Protein AF-0000000069056023 (afdb_homodimer)

Solvent-accessible surface area (backbone atoms only — not comparable to full-atom values): 19856 Å² total; per-residue (Å²): 113,64,71,47,65,57,79,81,57,58,48,86,85,31,47,44,41,18,38,26,43,29,60,85,42,56,34,34,38,39,10,9,28,41,93,83,23,7,28,39,38,34,29,29,29,58,32,71,64,29,69,68,38,50,70,31,86,88,45,62,49,62,31,29,72,46,61,81,44,74,26,38,22,35,20,38,38,56,33,82,84,46,64,36,38,36,35,25,7,62,64,16,37,36,38,33,28,32,73,44,86,65,61,62,69,74,58,58,54,90,78,67,72,89,57,66,43,75,46,39,70,41,77,70,45,77,45,75,49,90,79,49,39,30,41,22,54,23,54,47,55,57,28,63,47,75,48,90,79,48,49,64,62,21,46,37,35,36,35,27,17,82,82,30,43,43,37,35,37,35,41,68,53,71,82,52,76,75,64,79,76,81,64,85,67,79,80,124,95,62,71,47,65,57,80,81,56,58,47,87,86,30,46,44,42,17,40,27,43,28,60,85,44,56,34,34,38,40,10,10,30,40,94,83,24,6,27,37,37,35,30,30,31,57,34,72,69,29,69,68,39,51,70,30,86,87,44,62,52,61,32,29,73,47,62,82,43,74,27,40,20,34,19,37,37,55,32,81,86,48,62,35,39,36,35,24,8,61,63,18,38,36,38,32,29,32,73,45,86,65,60,61,72,73,60,59,54,90,77,67,72,92,58,66,44,78,48,40,69,40,77,72,44,76,43,76,51,89,78,49,38,30,42,22,54,22,54,46,53,57,30,64,50,74,50,92,78,50,51,62,62,21,46,36,35,35,34,28,17,85,82,32,42,45,36,35,38,39,42,72,52,70,81,50,77,75,63,80,76,81,63,85,68,78,80,123

Structure (mmCIF, N/CA/C/O backbone):
data_AF-0000000069056023-model_v1
#
loop_
_entity.id
_entity.type
_entity.pdbx_description
1 polymer 'CAF1B/HIR1 beta-propeller domain-containing protein'
#
loop_
_atom_site.group_PDB
_atom_site.id
_atom_site.type_symbol
_atom_site.label_atom_id
_atom_site.label_alt_id
_atom_site.label_comp_id
_atom_site.label_asym_id
_atom_site.label_entity_id
_atom_site.label_seq_id
_atom_site.pdbx_PDB_ins_code
_atom_site.Cartn_x
_atom_site.Cartn_y
_atom_site.Cartn_z
_atom_site.occupancy
_atom_site.B_iso_or_equiv
_atom_site.auth_seq_id
_atom_site.auth_comp_id
_atom_site.auth_asym_id
_atom_site.auth_atom_id
_atom_site.pdbx_PDB_model_num
ATOM 1 N N . MET A 1 1 ? 1.039 -19.438 13.477 1 47.59 1 MET A N 1
ATOM 2 C CA . MET A 1 1 ? 0.897 -18.578 12.305 1 47.59 1 MET A CA 1
ATOM 3 C C . MET A 1 1 ? 1.254 -19.328 11.031 1 47.59 1 MET A C 1
ATOM 5 O O . MET A 1 1 ? 2.305 -19.969 10.953 1 47.59 1 MET A O 1
ATOM 9 N N . ILE A 1 2 ? 0.207 -19.797 10.312 1 53.03 2 ILE A N 1
ATOM 10 C CA . ILE A 1 2 ? 0.506 -20.5 9.078 1 53.03 2 ILE A CA 1
ATOM 11 C C . ILE A 1 2 ? 1.107 -19.547 8.055 1 53.03 2 ILE A C 1
ATOM 13 O O . ILE A 1 2 ? 0.553 -18.469 7.801 1 53.03 2 ILE A O 1
ATOM 17 N N . ILE A 1 3 ? 2.381 -19.75 7.707 1 63.69 3 ILE A N 1
ATOM 18 C CA . ILE A 1 3 ? 3.133 -18.984 6.719 1 63.69 3 ILE A CA 1
ATOM 19 C C . ILE A 1 3 ? 3.26 -19.797 5.43 1 63.69 3 ILE A C 1
ATOM 21 O O . ILE A 1 3 ? 3.639 -20.969 5.457 1 63.69 3 ILE A O 1
ATOM 25 N N . LEU A 1 4 ? 2.51 -19.438 4.461 1 74.69 4 LEU A N 1
ATOM 26 C CA . LEU A 1 4 ? 2.688 -20 3.127 1 74.69 4 LEU A CA 1
ATOM 27 C C . LEU A 1 4 ? 3.568 -19.094 2.271 1 74.69 4 LEU A C 1
ATOM 29 O O . LEU A 1 4 ? 3.447 -17.859 2.33 1 74.69 4 LEU A O 1
ATOM 33 N N . LYS A 1 5 ? 4.512 -19.797 1.563 1 79.56 5 LYS A N 1
ATOM 34 C CA . LYS A 1 5 ? 5.398 -19.078 0.65 1 79.56 5 LYS A CA 1
ATOM 35 C C . LYS A 1 5 ? 5.277 -19.625 -0.771 1 79.56 5 LYS A C 1
ATOM 37 O O . LYS A 1 5 ? 6.004 -20.547 -1.15 1 79.56 5 LYS A O 1
ATOM 42 N N . PRO A 1 6 ? 4.383 -19.078 -1.488 1 84.75 6 PRO A N 1
ATOM 43 C CA . PRO A 1 6 ? 4.258 -19.547 -2.867 1 84.75 6 PRO A CA 1
ATOM 44 C C . PRO A 1 6 ? 5.477 -19.203 -3.721 1 84.75 6 PRO A C 1
ATOM 46 O O . PRO A 1 6 ? 5.684 -18.047 -4.07 1 84.75 6 PRO A O 1
ATOM 49 N N . SER A 1 7 ? 6.23 -20.141 -4.137 1 84.81 7 SER A N 1
ATOM 50 C CA . SER A 1 7 ? 7.492 -19.938 -4.848 1 84.81 7 SER A CA 1
ATOM 51 C C . SER A 1 7 ? 7.25 -19.469 -6.277 1 84.81 7 SER A C 1
ATOM 53 O O . SER A 1 7 ? 8.156 -18.922 -6.922 1 84.81 7 SER A O 1
ATOM 55 N N . TRP A 1 8 ? 6.055 -19.656 -6.719 1 88.31 8 TRP A N 1
ATOM 56 C CA . TRP A 1 8 ? 5.777 -19.344 -8.117 1 88.31 8 TRP A CA 1
ATOM 57 C C . TRP A 1 8 ? 5.453 -17.859 -8.281 1 88.31 8 TRP A C 1
ATOM 59 O O . TRP A 1 8 ? 5.387 -17.344 -9.398 1 88.31 8 TRP A O 1
ATOM 69 N N . ILE A 1 9 ? 5.184 -17.188 -7.223 1 91.94 9 ILE A N 1
ATOM 70 C CA . ILE A 1 9 ? 5.09 -15.727 -7.305 1 91.94 9 ILE A CA 1
ATOM 71 C C . ILE A 1 9 ? 6.488 -15.125 -7.352 1 91.94 9 ILE A C 1
ATOM 73 O O . ILE A 1 9 ? 7.203 -15.109 -6.344 1 91.94 9 ILE A O 1
ATOM 77 N N . SER A 1 10 ? 6.824 -14.695 -8.516 1 92.44 10 SER A N 1
ATOM 78 C CA . SER A 1 10 ? 8.188 -14.211 -8.727 1 92.44 10 SER A CA 1
ATOM 79 C C . SER A 1 10 ? 8.266 -13.297 -9.938 1 92.44 10 SER A C 1
ATOM 81 O O . SER A 1 10 ? 7.398 -13.336 -10.812 1 92.44 10 SER A O 1
ATOM 83 N N . HIS A 1 11 ? 9.172 -12.43 -9.859 1 94.31 11 HIS A N 1
ATOM 84 C CA . HIS A 1 11 ? 9.531 -11.633 -11.023 1 94.31 11 HIS A CA 1
ATOM 85 C C . HIS A 1 11 ? 10.758 -12.203 -11.727 1 94.31 11 HIS A C 1
ATOM 87 O O . HIS A 1 11 ? 11.711 -11.477 -12.023 1 94.31 11 HIS A O 1
ATOM 93 N N . ASN A 1 12 ? 10.688 -13.531 -11.945 1 90.12 12 ASN A N 1
ATOM 94 C CA . ASN A 1 12 ? 11.773 -14.242 -12.617 1 90.12 12 ASN A CA 1
ATOM 95 C C . ASN A 1 12 ? 13.125 -13.961 -11.961 1 90.12 12 ASN A C 1
ATOM 97 O O . ASN A 1 12 ? 14.102 -13.633 -12.641 1 90.12 12 ASN A O 1
ATOM 101 N N . GLY A 1 13 ? 13.109 -13.938 -10.648 1 90.38 13 GLY A N 1
ATOM 102 C CA . GLY A 1 13 ? 14.336 -13.789 -9.883 1 90.38 13 GLY A CA 1
ATOM 103 C C . GLY A 1 13 ? 14.68 -12.344 -9.57 1 90.38 13 GLY A C 1
ATOM 104 O O . GLY A 1 13 ? 15.672 -12.062 -8.898 1 90.38 13 GLY A O 1
ATOM 105 N N . MET A 1 14 ? 13.984 -11.453 -10.125 1 93.69 14 MET A N 1
ATOM 106 C CA . MET A 1 14 ? 14.211 -10.039 -9.859 1 93.69 14 MET A CA 1
ATOM 107 C C . MET A 1 14 ? 13.406 -9.57 -8.656 1 93.69 14 MET A C 1
ATOM 109 O O . MET A 1 14 ? 12.445 -10.227 -8.258 1 93.69 14 MET A O 1
ATOM 113 N N . PRO A 1 15 ? 13.758 -8.484 -8.062 1 93.94 15 PRO A N 1
ATOM 114 C CA . PRO A 1 15 ? 13.117 -8.055 -6.812 1 93.94 15 PRO A CA 1
ATOM 115 C C . PRO A 1 15 ? 11.664 -7.637 -7.004 1 93.94 15 PRO A C 1
ATOM 117 O O . PRO A 1 15 ? 11.32 -7.031 -8.023 1 93.94 15 PRO A O 1
ATOM 120 N N . ILE A 1 16 ? 10.844 -8.008 -6.047 1 96.12 16 ILE A N 1
ATOM 121 C CA . ILE A 1 16 ? 9.492 -7.496 -5.863 1 96.12 16 ILE A CA 1
ATOM 122 C C . ILE A 1 16 ? 9.484 -6.445 -4.758 1 96.12 16 ILE A C 1
ATOM 124 O O . ILE A 1 16 ? 9.875 -6.727 -3.623 1 96.12 16 ILE A O 1
ATOM 128 N N . PHE A 1 17 ? 9 -5.238 -5.047 1 96.56 17 PHE A N 1
ATOM 129 C CA . PHE A 1 17 ? 9.078 -4.141 -4.086 1 96.56 17 PHE A CA 1
ATOM 130 C C . PHE A 1 17 ? 7.727 -3.895 -3.432 1 96.56 17 PHE A C 1
ATOM 132 O O . PHE A 1 17 ? 7.656 -3.342 -2.332 1 96.56 17 PHE A O 1
ATOM 139 N N . SER A 1 18 ? 6.723 -4.262 -4.105 1 97.44 18 SER A N 1
ATOM 140 C CA . SER A 1 18 ? 5.398 -3.893 -3.615 1 97.44 18 SER A CA 1
ATOM 141 C C . SER A 1 18 ? 4.371 -4.977 -3.93 1 97.44 18 SER A C 1
ATOM 143 O O . SER A 1 18 ? 4.473 -5.656 -4.953 1 97.44 18 SER A O 1
ATOM 145 N N . ILE A 1 19 ? 3.385 -5.109 -3.049 1 96.81 19 ILE A N 1
ATOM 146 C CA . ILE A 1 19 ? 2.26 -6.02 -3.242 1 96.81 19 ILE A CA 1
ATOM 147 C C . ILE A 1 19 ? 0.965 -5.336 -2.803 1 96.81 19 ILE A C 1
ATOM 149 O O . ILE A 1 19 ? 0.983 -4.445 -1.95 1 96.81 19 ILE A O 1
ATOM 153 N N . ASP A 1 20 ? -0.124 -5.719 -3.389 1 97.25 20 ASP A N 1
ATOM 154 C CA . ASP A 1 20 ? -1.453 -5.297 -2.957 1 97.25 20 ASP A CA 1
ATOM 155 C C . ASP A 1 20 ? -2.516 -6.309 -3.385 1 97.25 20 ASP A C 1
ATOM 157 O O . ASP A 1 20 ? -2.402 -6.922 -4.449 1 97.25 20 ASP A O 1
ATOM 161 N N . ILE A 1 21 ? -3.51 -6.465 -2.566 1 94.69 21 ILE A N 1
ATOM 162 C CA . ILE A 1 21 ? -4.57 -7.426 -2.854 1 94.69 21 ILE A CA 1
ATOM 163 C C . ILE A 1 21 ? -5.836 -6.684 -3.277 1 94.69 21 ILE A C 1
ATOM 165 O O . ILE A 1 21 ? -6.219 -5.688 -2.656 1 94.69 21 ILE A O 1
ATOM 169 N N . HIS A 1 22 ? -6.422 -7.246 -4.27 1 94.75 22 HIS A N 1
ATOM 170 C CA . HIS A 1 22 ? -7.695 -6.695 -4.727 1 94.75 22 HIS A CA 1
ATOM 171 C C . HIS A 1 22 ? -8.734 -6.711 -3.613 1 94.75 22 HIS A C 1
ATOM 173 O O . HIS A 1 22 ? -8.789 -7.656 -2.822 1 94.75 22 HIS A O 1
ATOM 179 N N . PRO A 1 23 ? -9.602 -5.656 -3.59 1 90.81 23 PRO A N 1
ATOM 180 C CA . PRO A 1 23 ? -10.562 -5.574 -2.488 1 90.81 23 PRO A CA 1
ATOM 181 C C . PRO A 1 23 ? -11.5 -6.777 -2.434 1 90.81 23 PRO A C 1
ATOM 183 O O . PRO A 1 23 ? -12.07 -7.078 -1.379 1 90.81 23 PRO A O 1
ATOM 186 N N . ASP A 1 24 ? -11.695 -7.418 -3.539 1 90.69 24 ASP A N 1
ATOM 187 C CA . ASP A 1 24 ? -12.555 -8.594 -3.504 1 90.69 24 ASP A CA 1
ATOM 188 C C . ASP A 1 24 ? -11.758 -9.852 -3.176 1 90.69 24 ASP A C 1
ATOM 190 O O . ASP A 1 24 ? -12.312 -10.953 -3.113 1 90.69 24 ASP A O 1
ATOM 194 N N . GLY A 1 25 ? -10.438 -9.656 -3.08 1 90.44 25 GLY A N 1
ATOM 195 C CA . GLY A 1 25 ? -9.578 -10.727 -2.596 1 90.44 25 GLY A CA 1
ATOM 196 C C . GLY A 1 25 ? -9.18 -11.711 -3.68 1 90.44 25 GLY A C 1
ATOM 197 O O . GLY A 1 25 ? -8.492 -12.695 -3.408 1 90.44 25 GLY A O 1
ATOM 198 N N . THR A 1 26 ? -9.484 -11.461 -4.945 1 91.94 26 THR A N 1
ATOM 199 C CA . THR A 1 26 ? -9.336 -12.484 -5.98 1 91.94 26 THR A CA 1
ATOM 200 C C . THR A 1 26 ? -8.016 -12.305 -6.727 1 91.94 26 THR A C 1
ATOM 202 O O . THR A 1 26 ? -7.574 -13.211 -7.434 1 91.94 26 THR A O 1
ATOM 205 N N . ARG A 1 27 ? -7.359 -11.156 -6.602 1 95 27 ARG A N 1
ATOM 206 C CA . ARG A 1 27 ? -6.133 -10.867 -7.336 1 95 27 ARG A CA 1
ATOM 207 C C . ARG A 1 27 ? -5.066 -10.273 -6.418 1 95 27 ARG A C 1
ATOM 209 O O . ARG A 1 27 ? -5.371 -9.445 -5.555 1 95 27 ARG A O 1
ATOM 216 N N . LEU A 1 28 ? -3.898 -10.742 -6.602 1 94.88 28 LEU A N 1
ATOM 217 C CA . LEU A 1 28 ? -2.713 -10.156 -5.984 1 94.88 28 LEU A CA 1
ATOM 218 C C . LEU A 1 28 ? -1.86 -9.43 -7.02 1 94.88 28 LEU A C 1
ATOM 220 O O . LEU A 1 28 ? -1.498 -10.008 -8.047 1 94.88 28 LEU A O 1
ATOM 224 N N . ALA A 1 29 ? -1.588 -8.188 -6.805 1 97.38 29 ALA A N 1
ATOM 225 C CA . ALA A 1 29 ? -0.681 -7.43 -7.664 1 97.38 29 ALA A CA 1
ATOM 226 C C . ALA A 1 29 ? 0.717 -7.359 -7.059 1 97.38 29 ALA A C 1
ATOM 228 O O . ALA A 1 29 ? 0.868 -7.133 -5.855 1 97.38 29 ALA A O 1
ATOM 229 N N . THR A 1 30 ? 1.706 -7.582 -7.844 1 97.31 30 THR A N 1
ATOM 230 C CA . THR A 1 30 ? 3.098 -7.375 -7.461 1 97.31 30 THR A CA 1
ATOM 231 C C . THR A 1 30 ? 3.771 -6.371 -8.391 1 97.31 30 THR A C 1
ATOM 233 O O . THR A 1 30 ? 3.496 -6.348 -9.594 1 97.31 30 THR A O 1
ATOM 236 N N . GLY A 1 31 ? 4.559 -5.512 -7.875 1 97.69 31 GLY A N 1
ATOM 237 C CA . GLY A 1 31 ? 5.379 -4.57 -8.617 1 97.69 31 GLY A CA 1
ATOM 238 C C . GLY A 1 31 ? 6.852 -4.652 -8.258 1 97.69 31 GLY A C 1
ATOM 239 O O . GLY A 1 31 ? 7.203 -4.812 -7.086 1 97.69 31 GLY A O 1
ATOM 240 N N . GLY A 1 32 ? 7.684 -4.512 -9.25 1 97.5 32 GLY A N 1
ATOM 241 C CA . GLY A 1 32 ? 9.117 -4.59 -9.008 1 97.5 32 GLY A CA 1
ATOM 242 C C . GLY A 1 32 ? 9.945 -4.391 -10.266 1 97.5 32 GLY A C 1
ATOM 243 O O . GLY A 1 32 ? 9.578 -3.602 -11.141 1 97.5 32 GLY A O 1
ATOM 244 N N . GLN A 1 33 ? 11.055 -5.047 -10.172 1 96.5 33 GLN A N 1
ATOM 245 C CA . GLN A 1 33 ? 12.008 -4.934 -11.266 1 96.5 33 GLN A CA 1
ATOM 246 C C . GLN A 1 33 ? 11.883 -6.109 -12.234 1 96.5 33 GLN A C 1
ATOM 248 O O . GLN A 1 33 ? 11.719 -7.258 -11.805 1 96.5 33 GLN A O 1
ATOM 253 N N . GLY A 1 34 ? 11.836 -5.785 -13.547 1 92.88 34 GLY A N 1
ATOM 254 C CA . GLY A 1 34 ? 12.008 -6.789 -14.586 1 92.88 34 GLY A CA 1
ATOM 255 C C . GLY A 1 34 ? 13.406 -6.828 -15.156 1 92.88 34 GLY A C 1
ATOM 256 O O . GLY A 1 34 ? 14.336 -6.266 -14.578 1 92.88 34 GLY A O 1
ATOM 257 N N . ARG A 1 35 ? 13.633 -7.504 -16.172 1 90.5 35 ARG A N 1
ATOM 258 C CA . ARG A 1 35 ? 14.953 -7.617 -16.781 1 90.5 35 ARG A CA 1
ATOM 259 C C . ARG A 1 35 ? 15.422 -6.266 -17.312 1 90.5 35 ARG A C 1
ATOM 261 O O . ARG A 1 35 ? 16.516 -5.805 -16.969 1 90.5 35 ARG A O 1
ATOM 268 N N . ASP A 1 36 ? 14.594 -5.578 -18.062 1 91.62 36 ASP A N 1
ATOM 269 C CA . ASP A 1 36 ? 15.008 -4.328 -18.688 1 91.62 36 ASP A CA 1
ATOM 270 C C . ASP A 1 36 ? 14.031 -3.201 -18.375 1 91.62 36 ASP A C 1
ATOM 272 O O . ASP A 1 36 ? 14.172 -2.084 -18.875 1 91.62 36 ASP A O 1
ATOM 276 N N . SER A 1 37 ? 13.062 -3.5 -17.672 1 94.69 37 SER A N 1
ATOM 277 C CA . SER A 1 37 ? 11.992 -2.559 -17.344 1 94.69 37 SER A CA 1
ATOM 278 C C . SER A 1 37 ? 11.375 -2.855 -15.984 1 94.69 37 SER A C 1
ATOM 280 O O . SER A 1 37 ? 11.898 -3.676 -15.227 1 94.69 37 SER A O 1
ATOM 282 N N . GLY A 1 38 ? 10.406 -2.027 -15.633 1 96.38 38 GLY A N 1
ATOM 283 C CA . GLY A 1 38 ? 9.594 -2.369 -14.477 1 96.38 38 GLY A CA 1
ATOM 284 C C . GLY A 1 38 ? 8.523 -3.404 -14.789 1 96.38 38 GLY A C 1
ATOM 285 O O . GLY A 1 38 ? 8.07 -3.518 -15.93 1 96.38 38 GLY A O 1
ATOM 286 N N . LEU A 1 39 ? 8.195 -4.117 -13.797 1 96.5 39 LEU A N 1
ATOM 287 C CA . LEU A 1 39 ? 7.25 -5.207 -14 1 96.5 39 LEU A CA 1
ATOM 288 C C . LEU A 1 39 ? 6.078 -5.105 -13.031 1 96.5 39 LEU A C 1
ATOM 290 O O . LEU A 1 39 ? 6.273 -4.852 -11.844 1 96.5 39 LEU A O 1
ATOM 294 N N . VAL A 1 40 ? 4.91 -5.16 -13.562 1 97.31 40 VAL A N 1
ATOM 295 C CA . VAL A 1 40 ? 3.686 -5.352 -12.789 1 97.31 40 VAL A CA 1
ATOM 296 C C . VAL A 1 40 ? 3.033 -6.676 -13.18 1 97.31 40 VAL A C 1
ATOM 298 O O . VAL A 1 40 ? 2.818 -6.941 -14.367 1 97.31 40 VAL A O 1
ATOM 301 N N . MET A 1 41 ? 2.75 -7.492 -12.188 1 96.69 41 MET A N 1
ATOM 302 C CA . MET A 1 41 ? 2.105 -8.773 -12.461 1 96.69 41 MET A CA 1
ATOM 303 C C . MET A 1 41 ? 0.869 -8.961 -11.586 1 96.69 41 MET A C 1
ATOM 305 O O . MET A 1 41 ? 0.842 -8.516 -10.438 1 96.69 41 MET A O 1
ATOM 309 N N . LEU A 1 42 ? -0.112 -9.57 -12.133 1 96.69 42 LEU A N 1
ATOM 310 C CA . LEU A 1 42 ? -1.328 -9.945 -11.414 1 96.69 42 LEU A CA 1
ATOM 311 C C . LEU A 1 42 ? -1.425 -11.461 -11.266 1 96.69 42 LEU A C 1
ATOM 313 O O . LEU A 1 42 ? -1.253 -12.195 -12.234 1 96.69 42 LEU A O 1
ATOM 317 N N . TRP A 1 43 ? -1.723 -11.875 -10.062 1 95.31 43 TRP A N 1
ATOM 318 C CA . TRP A 1 43 ? -1.792 -13.297 -9.734 1 95.31 43 TRP A CA 1
ATOM 319 C C . TRP A 1 43 ? -3.184 -13.672 -9.234 1 95.31 43 TRP A C 1
ATOM 321 O O . TRP A 1 43 ? -3.848 -12.875 -8.57 1 95.31 43 TRP A O 1
ATOM 331 N N . ASN A 1 44 ? -3.533 -14.906 -9.523 1 93.12 44 ASN A N 1
ATOM 332 C CA . ASN A 1 44 ? -4.766 -15.492 -9.008 1 93.12 44 ASN A CA 1
ATOM 333 C C . ASN A 1 44 ? -4.617 -15.922 -7.551 1 93.12 44 ASN A C 1
ATOM 335 O O . ASN A 1 44 ? -3.855 -16.844 -7.246 1 93.12 44 ASN A O 1
ATOM 339 N N . THR A 1 45 ? -5.402 -15.289 -6.68 1 90.06 45 THR A N 1
ATOM 340 C CA . THR A 1 45 ? -5.215 -15.578 -5.262 1 90.06 45 THR A CA 1
ATOM 341 C C . THR A 1 45 ? -5.777 -16.953 -4.914 1 90.06 45 THR A C 1
ATOM 343 O O . THR A 1 45 ? -5.422 -17.531 -3.883 1 90.06 45 THR A O 1
ATOM 346 N N . ALA A 1 46 ? -6.66 -17.484 -5.715 1 86.5 46 ALA A N 1
ATOM 347 C CA . ALA A 1 46 ? -7.195 -18.812 -5.465 1 86.5 46 ALA A CA 1
ATOM 348 C C . ALA A 1 46 ? -6.074 -19.844 -5.41 1 86.5 46 ALA A C 1
ATOM 350 O O . ALA A 1 46 ? -6.086 -20.734 -4.555 1 86.5 46 ALA A O 1
ATOM 351 N N . ALA A 1 47 ? -5.137 -19.672 -6.293 1 86.44 47 ALA A N 1
ATOM 352 C CA . ALA A 1 47 ? -4.004 -20.594 -6.34 1 86.44 47 ALA A CA 1
ATOM 353 C C . ALA A 1 47 ? -3.068 -20.375 -5.156 1 86.44 47 ALA A C 1
ATOM 355 O O . ALA A 1 47 ? -2.305 -21.266 -4.777 1 86.44 47 ALA A O 1
ATOM 356 N N . VAL A 1 48 ? -3.092 -19.219 -4.594 1 79.62 48 VAL A N 1
ATOM 357 C CA . VAL A 1 48 ? -2.217 -18.859 -3.486 1 79.62 48 VAL A CA 1
ATOM 358 C C . VAL A 1 48 ? -2.793 -19.391 -2.176 1 79.62 48 VAL A C 1
ATOM 360 O O . VAL A 1 48 ? -2.051 -19.875 -1.315 1 79.62 48 VAL A O 1
ATOM 363 N N . LEU A 1 49 ? -4.012 -19.391 -2.035 1 77.25 49 LEU A N 1
ATOM 364 C CA . LEU A 1 49 ? -4.668 -19.625 -0.752 1 77.25 49 LEU A CA 1
ATOM 365 C C . LEU A 1 49 ? -5.133 -21.062 -0.628 1 77.25 49 LEU A C 1
ATOM 367 O O . LEU A 1 49 ? -5.41 -21.547 0.476 1 77.25 49 LEU A O 1
ATOM 371 N N . ASP A 1 50 ? -5.289 -21.75 -1.781 1 79.75 50 ASP A N 1
ATOM 372 C CA . ASP A 1 50 ? -5.797 -23.125 -1.805 1 79.75 50 ASP A CA 1
ATOM 373 C C . ASP A 1 50 ? -4.855 -24.047 -2.57 1 79.75 50 ASP A C 1
ATOM 375 O O . ASP A 1 50 ? -4.668 -23.891 -3.779 1 79.75 50 ASP A O 1
ATOM 379 N N . GLU A 1 51 ? -4.395 -25.031 -1.882 1 80.38 51 GLU A N 1
ATOM 380 C CA . GLU A 1 51 ? -3.441 -25.953 -2.482 1 80.38 51 GLU A CA 1
ATOM 381 C C . GLU A 1 51 ? -4.062 -26.688 -3.662 1 80.38 51 GLU A C 1
ATOM 383 O O . GLU A 1 51 ? -3.385 -26.969 -4.656 1 80.38 51 GLU A O 1
ATOM 388 N N . ASN A 1 52 ? -5.285 -27.078 -3.5 1 85.44 52 ASN A N 1
ATOM 389 C CA . ASN A 1 52 ? -5.965 -27.766 -4.598 1 85.44 52 ASN A CA 1
ATOM 390 C C . ASN A 1 52 ? -6.012 -26.891 -5.852 1 85.44 52 ASN A C 1
ATOM 392 O O . ASN A 1 52 ? -5.762 -27.375 -6.957 1 85.44 52 ASN A O 1
ATOM 396 N N . SER A 1 53 ? -6.32 -25.672 -5.629 1 86.88 53 SER A N 1
ATOM 397 C CA . SER A 1 53 ? -6.359 -24.75 -6.754 1 86.88 53 SER A CA 1
ATOM 398 C C . SER A 1 53 ? -4.965 -24.516 -7.324 1 86.88 53 SER A C 1
ATOM 400 O O . SER A 1 53 ? -4.805 -24.359 -8.539 1 86.88 53 SER A O 1
ATOM 402 N N . GLU A 1 54 ? -4.016 -24.484 -6.438 1 86.88 54 GLU A N 1
ATOM 403 C CA . GLU A 1 54 ? -2.637 -24.297 -6.887 1 86.88 54 GLU A CA 1
ATOM 404 C C . GLU A 1 54 ? -2.215 -25.422 -7.832 1 86.88 54 GLU A C 1
ATOM 406 O O . GLU A 1 54 ? -1.494 -25.188 -8.805 1 86.88 54 GLU A O 1
ATOM 411 N N . ASN A 1 55 ? -2.732 -26.578 -7.566 1 90.38 55 ASN A N 1
ATOM 412 C CA . ASN A 1 55 ? -2.314 -27.75 -8.328 1 90.38 55 ASN A CA 1
ATOM 413 C C . ASN A 1 55 ? -3.268 -28.031 -9.492 1 90.38 55 ASN A C 1
ATOM 415 O O . ASN A 1 55 ? -3.041 -28.953 -10.273 1 90.38 55 ASN A O 1
ATOM 419 N N . ASP A 1 56 ? -4.309 -27.281 -9.586 1 91.25 56 ASP A N 1
ATOM 420 C CA . ASP A 1 56 ? -5.266 -27.422 -10.68 1 91.25 56 ASP A CA 1
ATOM 421 C C . ASP A 1 56 ? -4.797 -26.688 -11.922 1 91.25 56 ASP A C 1
ATOM 423 O O . ASP A 1 56 ? -4.727 -25.453 -11.93 1 91.25 56 ASP A O 1
ATOM 427 N N . GLU A 1 57 ? -4.512 -27.359 -12.953 1 89.44 57 GLU A N 1
ATOM 428 C CA . GLU A 1 57 ? -3.98 -26.781 -14.188 1 89.44 57 GLU A CA 1
ATOM 429 C C . GLU A 1 57 ? -4.996 -25.844 -14.836 1 89.44 57 GLU A C 1
ATOM 431 O O . GLU A 1 57 ? -4.637 -25.016 -15.672 1 89.44 57 GLU A O 1
ATOM 436 N N . ASN A 1 58 ? -6.266 -26 -14.469 1 90.19 58 ASN A N 1
ATOM 437 C CA . ASN A 1 58 ? -7.32 -25.172 -15.047 1 90.19 58 ASN A CA 1
ATOM 438 C C . ASN A 1 58 ? -7.441 -23.828 -14.32 1 90.19 58 ASN A C 1
ATOM 440 O O . ASN A 1 58 ? -8.18 -22.938 -14.758 1 90.19 58 ASN A O 1
ATOM 444 N N . VAL A 1 59 ? -6.668 -23.734 -13.266 1 91.06 59 VAL A N 1
ATOM 445 C CA . VAL A 1 59 ? -6.676 -22.484 -12.516 1 91.06 59 VAL A CA 1
ATOM 446 C C . VAL A 1 59 ? -5.402 -21.703 -12.82 1 91.06 59 VAL A C 1
ATOM 448 O O . VAL A 1 59 ? -4.316 -22.062 -12.352 1 91.06 59 VAL A O 1
ATOM 451 N N . PRO A 1 60 ? -5.609 -20.688 -13.594 1 91.88 60 PRO A N 1
ATOM 452 C CA . PRO A 1 60 ? -4.398 -19.938 -13.922 1 91.88 60 PRO A CA 1
ATOM 453 C C . PRO A 1 60 ? -3.768 -19.266 -12.703 1 91.88 60 PRO A C 1
ATOM 455 O O . PRO A 1 60 ? -4.473 -18.672 -11.883 1 91.88 60 PRO A O 1
ATOM 458 N N . LYS A 1 61 ? -2.461 -19.391 -12.617 1 92.81 61 LYS A N 1
ATOM 459 C CA . LYS A 1 61 ? -1.727 -18.75 -11.531 1 92.81 61 LYS A CA 1
ATOM 460 C C . LYS A 1 61 ? -1.424 -17.281 -11.859 1 92.81 61 LYS A C 1
ATOM 462 O O . LYS A 1 61 ? -1.687 -16.391 -11.047 1 92.81 61 LYS A O 1
ATOM 467 N N . MET A 1 62 ? -0.931 -17.016 -13.055 1 93.69 62 MET A N 1
ATOM 468 C CA . MET A 1 62 ? -0.634 -15.664 -13.531 1 93.69 62 MET A CA 1
ATOM 469 C C . MET A 1 62 ? -1.765 -15.133 -14.406 1 93.69 62 MET A C 1
ATOM 471 O O . MET A 1 62 ? -2.205 -15.805 -15.336 1 93.69 62 MET A O 1
ATOM 475 N N . LEU A 1 63 ? -2.234 -13.992 -14.141 1 94.25 63 LEU A N 1
ATOM 476 C CA . LEU A 1 63 ? -3.377 -13.438 -14.867 1 94.25 63 LEU A CA 1
ATOM 477 C C . LEU A 1 63 ? -2.924 -12.43 -15.914 1 94.25 63 LEU A C 1
ATOM 479 O O . LEU A 1 63 ? -3.5 -12.359 -17 1 94.25 63 LEU A O 1
ATOM 483 N N . CYS A 1 64 ? -1.971 -11.688 -15.578 1 94.38 64 CYS A N 1
ATOM 484 C CA . CYS A 1 64 ? -1.538 -10.617 -16.453 1 94.38 64 CYS A CA 1
ATOM 485 C C . CYS A 1 64 ? -0.132 -10.148 -16.109 1 94.38 64 CYS A C 1
ATOM 487 O O . CYS A 1 64 ? 0.246 -10.141 -14.93 1 94.38 64 CYS A O 1
ATOM 489 N N . GLN A 1 65 ? 0.573 -9.773 -17.031 1 94.25 65 GLN A N 1
ATOM 490 C CA . GLN A 1 65 ? 1.876 -9.133 -16.891 1 94.25 65 GLN A CA 1
ATOM 491 C C . GLN A 1 65 ? 1.966 -7.879 -17.766 1 94.25 65 GLN A C 1
ATOM 493 O O . GLN A 1 65 ? 1.613 -7.906 -18.938 1 94.25 65 GLN A O 1
ATOM 498 N N . VAL A 1 66 ? 2.361 -6.836 -17.109 1 92.38 66 VAL A N 1
ATOM 499 C CA . VAL A 1 66 ? 2.594 -5.605 -17.859 1 92.38 66 VAL A CA 1
ATOM 500 C C . VAL A 1 66 ? 3.994 -5.078 -17.562 1 92.38 66 VAL A C 1
ATOM 502 O O . VAL A 1 66 ? 4.449 -5.117 -16.422 1 92.38 66 VAL A O 1
ATOM 505 N N . ASP A 1 67 ? 4.703 -4.613 -18.594 1 93.5 67 ASP A N 1
ATOM 506 C CA . ASP A 1 67 ? 6.066 -4.109 -18.453 1 93.5 67 ASP A CA 1
ATOM 507 C C . ASP A 1 67 ? 6.207 -2.727 -19.078 1 93.5 67 ASP A C 1
ATOM 509 O O . ASP A 1 67 ? 7.211 -2.436 -19.734 1 93.5 67 ASP A O 1
ATOM 513 N N . SER A 1 68 ? 5.297 -1.882 -18.844 1 92.75 68 SER A N 1
ATOM 514 C CA . SER A 1 68 ? 5.203 -0.58 -19.484 1 92.75 68 SER A CA 1
ATOM 515 C C . SER A 1 68 ? 6.098 0.448 -18.797 1 92.75 68 SER A C 1
ATOM 517 O O . SER A 1 68 ? 6.477 1.452 -19.406 1 92.75 68 SER A O 1
ATOM 519 N N . HIS A 1 69 ? 6.402 0.26 -17.547 1 95.31 69 HIS A N 1
ATOM 520 C CA . HIS A 1 69 ? 7.293 1.171 -16.844 1 95.31 69 HIS A CA 1
ATOM 521 C C . HIS A 1 69 ? 8.727 1.04 -17.344 1 95.31 69 HIS A C 1
ATOM 523 O O . HIS A 1 69 ? 9.227 -0.073 -17.531 1 95.31 69 HIS A O 1
ATOM 529 N N . LEU A 1 70 ? 9.445 2.123 -17.5 1 95.25 70 LEU A N 1
ATOM 530 C CA . LEU A 1 70 ? 10.805 2.123 -18.031 1 95.25 70 LEU A CA 1
ATOM 531 C C . LEU A 1 70 ? 11.82 1.812 -16.938 1 95.25 70 LEU A C 1
ATOM 533 O O . LEU A 1 70 ? 12.977 1.512 -17.234 1 95.25 70 LEU A O 1
ATOM 537 N N . ALA A 1 71 ? 11.438 1.936 -15.758 1 96.25 71 ALA A N 1
ATOM 538 C CA . ALA A 1 71 ? 12.266 1.622 -14.602 1 96.25 71 ALA A CA 1
ATOM 539 C C . ALA A 1 71 ? 11.477 0.86 -13.539 1 96.25 71 ALA A C 1
ATOM 541 O O . ALA A 1 71 ? 10.297 0.569 -13.734 1 96.25 71 ALA A O 1
ATOM 542 N N . SER A 1 72 ? 12.086 0.469 -12.453 1 96.5 72 SER A N 1
ATOM 543 C CA . SER A 1 72 ? 11.492 -0.375 -11.422 1 96.5 72 SER A CA 1
ATOM 544 C C . SER A 1 72 ? 10.188 0.218 -10.906 1 96.5 72 SER A C 1
ATOM 546 O O . SER A 1 72 ? 10.07 1.436 -10.75 1 96.5 72 SER A O 1
ATOM 548 N N . VAL A 1 73 ? 9.273 -0.637 -10.633 1 97.38 73 VAL A N 1
ATOM 549 C CA . VAL A 1 73 ? 7.992 -0.269 -10.039 1 97.38 73 VAL A CA 1
ATOM 550 C C . VAL A 1 73 ? 8.07 -0.406 -8.516 1 97.38 73 VAL A C 1
ATOM 552 O O . VAL A 1 73 ? 8.195 -1.515 -7.996 1 97.38 73 VAL A O 1
ATOM 555 N N . ASN A 1 74 ? 7.902 0.707 -7.773 1 96.81 74 ASN A N 1
ATOM 556 C CA . ASN A 1 74 ? 8.078 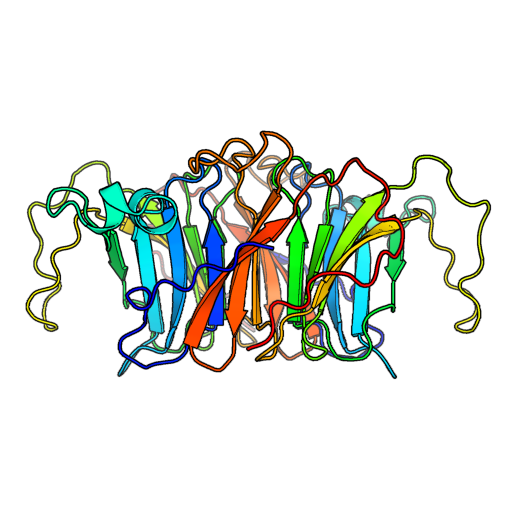0.728 -6.324 1 96.81 74 ASN A CA 1
ATOM 557 C C . ASN A 1 74 ? 6.758 0.478 -5.598 1 96.81 74 ASN A C 1
ATOM 559 O O . ASN A 1 74 ? 6.754 0.093 -4.426 1 96.81 74 ASN A O 1
ATOM 563 N N . CYS A 1 75 ? 5.699 0.757 -6.262 1 97.31 75 CYS A N 1
ATOM 564 C CA . CYS A 1 75 ? 4.422 0.603 -5.578 1 97.31 75 CYS A CA 1
ATOM 565 C C . CYS A 1 75 ? 3.318 0.224 -6.562 1 97.31 75 CYS A C 1
ATOM 567 O O . CYS A 1 75 ? 3.324 0.674 -7.711 1 97.31 75 CYS A O 1
ATOM 569 N N . VAL A 1 76 ? 2.412 -0.644 -6.164 1 97.75 76 VAL A N 1
ATOM 570 C CA . VAL A 1 76 ? 1.157 -0.994 -6.82 1 97.75 76 VAL A CA 1
ATOM 571 C C . VAL A 1 76 ? 0.007 -0.906 -5.82 1 97.75 76 VAL A C 1
ATOM 573 O O . VAL A 1 76 ? 0.137 -1.347 -4.676 1 97.75 76 VAL A O 1
ATOM 576 N N . ARG A 1 77 ? -1.061 -0.214 -6.219 1 96.81 77 ARG A N 1
ATOM 577 C CA . ARG A 1 77 ? -2.186 -0.038 -5.305 1 96.81 77 ARG A CA 1
ATOM 578 C C . ARG A 1 77 ? -3.514 -0.135 -6.047 1 96.81 77 ARG A C 1
ATOM 580 O O . ARG A 1 77 ? -3.717 0.542 -7.059 1 96.81 77 ARG A O 1
ATOM 587 N N . TRP A 1 78 ? -4.402 -1.006 -5.48 1 94.62 78 TRP A N 1
ATOM 588 C CA . TRP A 1 78 ? -5.77 -1.051 -5.988 1 94.62 78 TRP A CA 1
ATOM 589 C C . TRP A 1 78 ? -6.578 0.138 -5.48 1 94.62 78 TRP A C 1
ATOM 591 O O . TRP A 1 78 ? -6.418 0.564 -4.336 1 94.62 78 TRP A O 1
ATOM 601 N N . SER A 1 79 ? -7.477 0.566 -6.363 1 89.88 79 SER A N 1
ATOM 602 C CA . SER A 1 79 ? -8.5 1.477 -5.855 1 89.88 79 SER A CA 1
ATOM 603 C C . SER A 1 79 ? -9.469 0.756 -4.922 1 89.88 79 SER A C 1
ATOM 605 O O . SER A 1 79 ? -9.57 -0.472 -4.953 1 89.88 79 SER A O 1
ATOM 607 N N . HIS A 1 80 ? -10.172 1.544 -4.133 1 87.56 80 HIS A N 1
ATOM 608 C CA . HIS A 1 80 ? -11.102 0.942 -3.178 1 87.56 80 HIS A CA 1
ATOM 609 C C . HIS A 1 80 ? -12.203 0.166 -3.891 1 87.56 80 HIS A C 1
ATOM 611 O O . HIS A 1 80 ? -12.688 -0.844 -3.377 1 87.56 80 HIS A O 1
ATOM 617 N N . SER A 1 81 ? -12.57 0.636 -5.062 1 85.31 81 SER A N 1
ATOM 618 C CA . SER A 1 81 ? -13.617 -0.041 -5.832 1 85.31 81 SER A CA 1
ATOM 619 C C . SER A 1 81 ? -13.078 -1.307 -6.492 1 85.31 81 SER A C 1
ATOM 621 O O . SER A 1 81 ? -13.852 -2.172 -6.906 1 85.31 81 SER A O 1
ATOM 623 N N . GLY A 1 82 ? -11.781 -1.333 -6.668 1 90.44 82 GLY A N 1
ATOM 624 C CA . GLY A 1 82 ? -11.164 -2.449 -7.367 1 90.44 82 GLY A CA 1
ATOM 625 C C . GLY A 1 82 ? -11.164 -2.285 -8.875 1 90.44 82 GLY A C 1
ATOM 626 O O . GLY A 1 82 ? -10.633 -3.131 -9.594 1 90.44 82 GLY A O 1
ATOM 627 N N . LYS A 1 83 ? -11.68 -1.245 -9.328 1 89.88 83 LYS A N 1
ATOM 628 C CA . LYS A 1 83 ? -11.797 -1.019 -10.766 1 89.88 83 LYS A CA 1
ATOM 629 C C . LYS A 1 83 ? -10.445 -0.624 -11.367 1 89.88 83 LYS A C 1
ATOM 631 O O . LYS A 1 83 ? -10.18 -0.903 -12.531 1 89.88 83 LYS A O 1
ATOM 636 N N . PHE A 1 84 ? -9.633 0.009 -10.57 1 90.81 84 PHE A N 1
ATOM 637 C CA 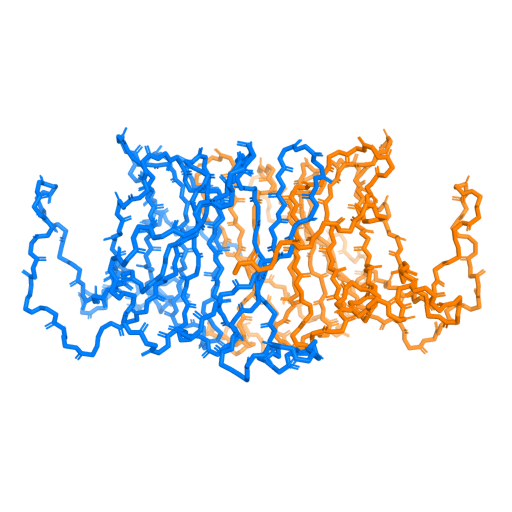. PHE A 1 84 ? -8.367 0.549 -11.07 1 90.81 84 PHE A CA 1
ATOM 638 C C . PHE A 1 84 ? -7.191 0.006 -10.266 1 90.81 84 PHE A C 1
ATOM 640 O O . PHE A 1 84 ? -7.316 -0.256 -9.07 1 90.81 84 PHE A O 1
ATOM 647 N N . LEU A 1 85 ? -6.105 -0.199 -10.945 1 94.5 85 LEU A N 1
ATOM 648 C CA . LEU A 1 85 ? -4.801 -0.474 -10.352 1 94.5 85 LEU A CA 1
ATOM 649 C C . LEU A 1 85 ? -3.797 0.615 -10.711 1 94.5 85 LEU A C 1
ATOM 651 O O . LEU A 1 85 ? -3.58 0.897 -11.891 1 94.5 85 LEU A O 1
ATOM 655 N N . ALA A 1 86 ? -3.246 1.229 -9.703 1 94.44 86 ALA A N 1
ATOM 656 C CA . ALA A 1 86 ? -2.223 2.242 -9.945 1 94.44 86 ALA A CA 1
ATOM 657 C C . ALA A 1 86 ? -0.827 1.684 -9.68 1 94.44 86 ALA A C 1
ATOM 659 O O . ALA A 1 86 ? -0.631 0.891 -8.758 1 94.44 86 ALA A O 1
ATOM 660 N N . SER A 1 87 ? 0.127 2.045 -10.492 1 96.5 87 SER A N 1
ATOM 661 C CA . SER A 1 87 ? 1.531 1.684 -10.32 1 96.5 87 SER A CA 1
ATOM 662 C C . SER A 1 87 ? 2.438 2.898 -10.477 1 96.5 87 SER A C 1
ATOM 664 O O . SER A 1 87 ? 2.119 3.822 -11.234 1 96.5 87 SER A O 1
ATOM 666 N N . GLY A 1 88 ? 3.518 2.949 -9.695 1 95.19 88 GLY A N 1
ATOM 667 C CA . GLY A 1 88 ? 4.512 4.008 -9.75 1 95.19 88 GLY A CA 1
ATOM 668 C C . GLY A 1 88 ? 5.902 3.539 -9.367 1 95.19 88 GLY A C 1
ATOM 669 O O . GLY A 1 88 ? 6.055 2.525 -8.68 1 95.19 88 GLY A O 1
ATOM 670 N N . GLY A 1 89 ? 6.871 4.34 -9.828 1 95.62 89 GLY A N 1
ATOM 671 C CA . GLY A 1 89 ? 8.211 3.879 -9.492 1 95.62 89 GLY A CA 1
ATOM 672 C C . GLY A 1 89 ? 9.289 4.867 -9.883 1 95.62 89 GLY A C 1
ATOM 673 O O . GLY A 1 89 ? 9.109 6.078 -9.75 1 95.62 89 GLY A O 1
ATOM 674 N N . ASP A 1 90 ? 10.422 4.281 -10.297 1 95.12 90 ASP A N 1
ATOM 675 C CA . ASP A 1 90 ? 11.648 5.055 -10.484 1 95.12 90 ASP A CA 1
ATOM 676 C C . ASP A 1 90 ? 11.609 5.844 -11.789 1 95.12 90 ASP A C 1
ATOM 678 O O . ASP A 1 90 ? 12.43 6.738 -12.008 1 95.12 90 ASP A O 1
ATOM 682 N N . ASP A 1 91 ? 10.734 5.57 -12.68 1 93.62 91 ASP A N 1
ATOM 683 C CA . ASP A 1 91 ? 10.625 6.324 -13.93 1 93.62 91 ASP A CA 1
ATOM 684 C C . ASP A 1 91 ? 9.82 7.609 -13.719 1 93.62 91 ASP A C 1
ATOM 686 O O . ASP A 1 91 ? 9.578 8.352 -14.672 1 93.62 91 ASP A O 1
ATOM 690 N N . LYS A 1 92 ? 9.312 7.84 -12.531 1 92.06 92 LYS A N 1
ATOM 691 C CA . LYS A 1 92 ? 8.617 9.055 -12.109 1 92.06 92 LYS A CA 1
ATOM 692 C C . LYS A 1 92 ? 7.246 9.156 -12.773 1 92.06 92 LYS A C 1
ATOM 694 O O . LYS A 1 92 ? 6.738 10.258 -13 1 92.06 92 LYS A O 1
ATOM 699 N N . ILE A 1 93 ? 6.707 8.016 -13.125 1 90.5 93 ILE A N 1
ATOM 700 C CA . ILE A 1 93 ? 5.402 7.984 -13.781 1 90.5 93 ILE A CA 1
ATOM 701 C C . ILE A 1 93 ? 4.422 7.168 -12.945 1 90.5 93 ILE A C 1
ATOM 703 O O . ILE A 1 93 ? 4.77 6.105 -12.43 1 90.5 93 ILE A O 1
ATOM 707 N N . ILE A 1 94 ? 3.266 7.703 -12.82 1 91 94 ILE A N 1
ATOM 708 C CA . ILE A 1 94 ? 2.148 6.926 -12.289 1 91 94 ILE A CA 1
ATOM 709 C C . ILE A 1 94 ? 1.271 6.438 -13.445 1 91 94 ILE A C 1
ATOM 711 O O . ILE A 1 94 ? 0.89 7.219 -14.32 1 91 94 ILE A O 1
ATOM 715 N N . MET A 1 95 ? 1.033 5.188 -13.484 1 92 95 MET A N 1
ATOM 716 C CA . MET A 1 95 ? 0.129 4.605 -14.477 1 92 95 MET A CA 1
ATOM 717 C C . MET A 1 95 ? -1.104 4.012 -13.797 1 92 95 MET A C 1
ATOM 719 O O . MET A 1 95 ? -0.993 3.34 -12.773 1 92 95 MET A O 1
ATOM 723 N N . VAL A 1 96 ? -2.26 4.285 -14.352 1 91.56 96 VAL A N 1
ATOM 724 C CA . VAL A 1 96 ? -3.514 3.732 -13.852 1 91.56 96 VAL A CA 1
ATOM 725 C C . VAL A 1 96 ? -4.086 2.746 -14.867 1 91.56 96 VAL A C 1
ATOM 727 O O . VAL A 1 96 ? -4.316 3.1 -16.031 1 91.56 96 VAL A O 1
ATOM 730 N N . TRP A 1 97 ? -4.312 1.519 -14.336 1 92.69 97 TRP A N 1
ATOM 731 C CA . TRP A 1 97 ? -4.727 0.417 -15.195 1 92.69 97 TRP A CA 1
ATOM 732 C C . TRP A 1 97 ? -6.184 0.047 -14.938 1 92.69 97 TRP A C 1
ATOM 734 O O . TRP A 1 97 ? -6.652 0.097 -13.805 1 92.69 97 TRP A O 1
ATOM 744 N N . THR A 1 98 ? -6.879 -0.356 -15.984 1 91.12 98 THR A N 1
ATOM 745 C CA . THR A 1 98 ? -8.227 -0.9 -15.875 1 91.12 98 THR A CA 1
ATOM 746 C C . THR A 1 98 ? -8.367 -2.178 -16.703 1 91.12 98 THR A C 1
ATOM 748 O O . THR A 1 98 ? -7.66 -2.359 -17.688 1 91.12 98 THR A O 1
ATOM 751 N N . LEU A 1 99 ? -9.203 -3.059 -16.172 1 92 99 LEU A N 1
ATOM 752 C CA . LEU A 1 99 ? -9.469 -4.301 -16.891 1 92 99 LEU A CA 1
ATOM 753 C C . LEU A 1 99 ? -10.25 -4.031 -18.172 1 92 99 LEU A C 1
ATOM 755 O O . LEU A 1 99 ? -11.266 -3.34 -18.141 1 92 99 LEU A O 1
ATOM 759 N N . SER A 1 100 ? -9.688 -4.512 -19.234 1 87.69 100 SER A N 1
ATOM 760 C CA . SER A 1 100 ? -10.375 -4.359 -20.516 1 87.69 100 SER A CA 1
ATOM 761 C C . SER A 1 100 ? -11.5 -5.379 -20.656 1 87.69 100 SER A C 1
ATOM 763 O O . SER A 1 100 ? -11.336 -6.547 -20.297 1 87.69 100 SER A O 1
ATOM 765 N N . LYS A 1 101 ? -12.695 -4.922 -20.953 1 76.12 101 LYS A N 1
ATOM 766 C CA . LYS A 1 101 ? -13.836 -5.809 -21.188 1 76.12 101 LYS A CA 1
ATOM 767 C C . LYS A 1 101 ? -13.641 -6.648 -22.438 1 76.12 101 LYS A C 1
ATOM 769 O O . LYS A 1 101 ? -14.32 -7.652 -22.641 1 76.12 101 LYS A O 1
ATOM 774 N N . TYR A 1 102 ? -12.93 -6.176 -23.375 1 64.69 102 TYR A N 1
ATOM 775 C CA . TYR A 1 102 ? -12.711 -6.922 -24.625 1 64.69 102 TYR A CA 1
ATOM 776 C C . TYR A 1 102 ? -11.445 -7.762 -24.531 1 64.69 102 TYR A C 1
ATOM 778 O O . TYR A 1 102 ? -10.336 -7.227 -24.578 1 64.69 102 TYR A O 1
ATOM 786 N N . PRO A 1 103 ? -11.586 -8.859 -23.891 1 55.59 103 PRO A N 1
ATOM 787 C CA . PRO A 1 103 ? -10.367 -9.672 -23.812 1 55.59 103 PRO A CA 1
ATOM 788 C C . PRO A 1 103 ? -9.609 -9.703 -25.141 1 55.59 103 PRO A C 1
ATOM 790 O O . PRO A 1 103 ? -10.227 -9.781 -26.203 1 55.59 103 PRO A O 1
ATOM 793 N N . ASN A 1 104 ? -8.562 -8.836 -25.234 1 52.22 104 ASN A N 1
ATOM 794 C CA . ASN A 1 104 ? -7.828 -9.078 -26.469 1 52.22 104 ASN A CA 1
ATOM 795 C C . ASN A 1 104 ? -7.648 -10.57 -26.734 1 52.22 104 ASN A C 1
ATOM 797 O O . ASN A 1 104 ? -7.539 -11.359 -25.781 1 52.22 104 ASN A O 1
ATOM 801 N N . SER A 1 105 ? -8.266 -11.016 -27.781 1 46.41 105 SER A N 1
ATOM 802 C CA . SER A 1 105 ? -7.781 -12.32 -28.219 1 46.41 105 SER A CA 1
ATOM 803 C C . SER A 1 105 ? -6.305 -12.508 -27.891 1 46.41 105 SER A C 1
ATOM 805 O O . SER A 1 105 ? -5.523 -11.555 -27.953 1 46.41 105 SER A O 1
ATOM 807 N N . GLY A 1 106 ? -5.828 -13.43 -27.234 1 46.69 106 GLY A N 1
ATOM 808 C CA . GLY A 1 106 ? -4.508 -13.938 -26.891 1 46.69 106 GLY A CA 1
ATOM 809 C C . GLY A 1 106 ? -3.383 -13.016 -27.328 1 46.69 106 GLY A C 1
ATOM 810 O O . GLY A 1 106 ? -2.699 -13.289 -28.312 1 46.69 106 GLY A O 1
ATOM 811 N N . ASN A 1 107 ? -3.576 -11.68 -27.234 1 44.84 107 ASN A N 1
ATOM 812 C CA . ASN A 1 107 ? -2.441 -10.945 -27.781 1 44.84 107 ASN A CA 1
ATOM 813 C C . ASN A 1 107 ? -1.132 -11.352 -27.109 1 44.84 107 ASN A C 1
ATOM 815 O O . ASN A 1 107 ? -1.058 -11.438 -25.891 1 44.84 107 ASN A O 1
ATOM 819 N N . ILE A 1 108 ? -0.358 -12.094 -27.781 1 43.72 108 ILE A N 1
ATOM 820 C CA . ILE A 1 108 ? 1.027 -12.461 -27.5 1 43.72 108 ILE A CA 1
ATOM 821 C C . ILE A 1 108 ? 1.839 -11.211 -27.172 1 43.72 108 ILE A C 1
ATOM 823 O O . ILE A 1 108 ? 1.792 -10.219 -27.906 1 43.72 108 ILE A O 1
ATOM 827 N N . VAL A 1 109 ? 1.982 -10.703 -25.922 1 47.19 109 VAL A N 1
ATOM 828 C CA . VAL A 1 109 ? 2.988 -9.68 -25.656 1 47.19 109 VAL A CA 1
ATOM 829 C C . VAL A 1 109 ? 4.191 -9.898 -26.578 1 47.19 109 VAL A C 1
ATOM 831 O O . VAL A 1 109 ? 4.801 -10.969 -26.562 1 47.19 109 VAL A O 1
ATOM 834 N N . PHE A 1 110 ? 4.387 -9 -27.578 1 39.09 110 PHE A N 1
ATOM 835 C CA . PHE A 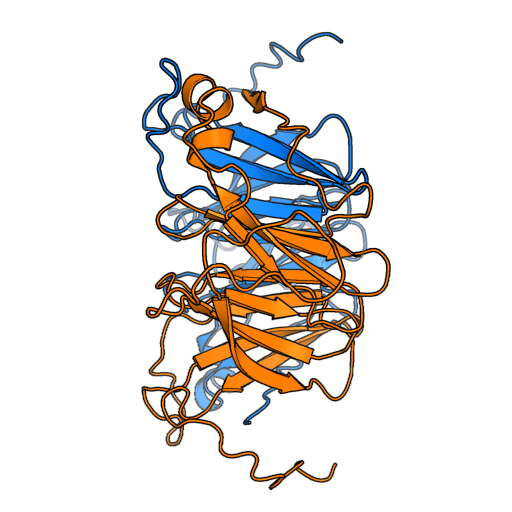1 110 ? 5.496 -8.977 -28.531 1 39.09 110 PHE A CA 1
ATOM 836 C C . PHE A 1 110 ? 6.828 -8.867 -27.812 1 39.09 110 PHE A C 1
ATOM 838 O O . PHE A 1 110 ? 7.012 -7.988 -26.969 1 39.09 110 PHE A O 1
ATOM 845 N N . GLY A 1 111 ? 7.641 -10 -27.781 1 40.91 111 GLY A N 1
ATOM 846 C CA . GLY A 1 111 ? 9 -10.336 -27.391 1 40.91 111 GLY A CA 1
ATOM 847 C C . GLY A 1 111 ? 9.078 -11.523 -26.453 1 40.91 111 GLY A C 1
ATOM 848 O O . GLY A 1 111 ? 10.07 -12.258 -26.453 1 40.91 111 GLY A O 1
ATOM 849 N N . THR A 1 112 ? 8.672 -11.164 -25.109 1 44.78 112 THR A N 1
ATOM 850 C CA . THR A 1 112 ? 8.906 -12.359 -24.297 1 44.78 112 THR A CA 1
ATOM 851 C C . THR A 1 112 ? 7.898 -13.453 -24.641 1 44.78 112 THR A C 1
ATOM 853 O O . THR A 1 112 ? 6.723 -13.164 -24.891 1 44.78 112 THR A O 1
ATOM 856 N N . LYS A 1 113 ? 8.305 -14.562 -25.219 1 48.09 113 LYS A N 1
ATOM 857 C CA . LYS A 1 113 ? 7.578 -15.727 -25.703 1 48.09 113 LYS A CA 1
ATOM 858 C C . LYS A 1 113 ? 6.23 -15.875 -25 1 48.09 113 LYS A C 1
ATOM 860 O O . LYS A 1 113 ? 5.188 -15.547 -25.578 1 48.09 113 LYS A O 1
ATOM 865 N N . ASN A 1 114 ? 5.988 -17.062 -24.172 1 54.75 114 ASN A N 1
ATOM 866 C CA . ASN A 1 114 ? 5 -18.031 -23.719 1 54.75 114 ASN A CA 1
ATOM 867 C C . ASN A 1 114 ? 4.109 -17.453 -22.625 1 54.75 114 ASN A C 1
ATOM 869 O O . ASN A 1 114 ? 3.439 -18.188 -21.891 1 54.75 114 ASN A O 1
ATOM 873 N N . ILE A 1 115 ? 4.23 -16.141 -22.469 1 62.25 115 ILE A N 1
ATOM 874 C CA . ILE A 1 115 ? 3.334 -15.766 -21.391 1 62.25 115 ILE A CA 1
ATOM 875 C C . ILE A 1 115 ? 2.021 -15.234 -21.953 1 62.25 115 ILE A C 1
ATOM 877 O O . ILE A 1 115 ? 2.021 -14.273 -22.734 1 62.25 115 ILE A O 1
ATOM 881 N N . VAL A 1 116 ? 0.996 -16.031 -21.922 1 76.44 116 VAL A N 1
ATOM 882 C CA . VAL A 1 116 ? -0.34 -15.625 -22.344 1 76.44 116 VAL A CA 1
ATOM 883 C C . VAL A 1 116 ? -1.061 -14.922 -21.188 1 76.44 116 VAL A C 1
ATOM 885 O O . VAL A 1 116 ? -1.218 -15.492 -20.109 1 76.44 116 VAL A O 1
ATOM 888 N N . ASN A 1 117 ? -1.341 -13.562 -21.359 1 87.06 117 ASN A N 1
ATOM 889 C CA . ASN A 1 117 ? -2.193 -12.867 -20.391 1 87.06 117 ASN A CA 1
ATOM 890 C C . ASN A 1 117 ? -3.639 -13.352 -20.469 1 87.06 117 ASN A C 1
ATOM 892 O O . ASN A 1 117 ? -4.266 -13.281 -21.531 1 87.06 117 ASN A O 1
ATOM 896 N N . ILE A 1 118 ? -4.078 -13.953 -19.438 1 88.81 118 ILE A N 1
ATOM 897 C CA . ILE A 1 118 ? -5.465 -14.383 -19.312 1 88.81 118 ILE A CA 1
ATOM 898 C C . ILE A 1 118 ? -6.387 -13.164 -19.281 1 88.81 118 ILE A C 1
ATOM 900 O O . ILE A 1 118 ? -7.488 -13.195 -19.828 1 88.81 118 ILE A O 1
ATOM 904 N N . GLU A 1 119 ? -5.887 -12.109 -18.625 1 92.19 119 GLU A N 1
ATOM 905 C CA . GLU A 1 119 ? -6.586 -10.828 -18.547 1 92.19 119 GLU A CA 1
ATOM 906 C C . GLU A 1 119 ? -5.816 -9.734 -19.281 1 92.19 119 GLU A C 1
ATOM 908 O O . GLU A 1 119 ? -4.582 -9.758 -19.312 1 92.19 119 GLU A O 1
ATOM 913 N N . THR A 1 120 ? -6.684 -8.836 -19.797 1 91.69 120 THR A N 1
ATOM 914 C CA . THR A 1 120 ? -6.074 -7.676 -20.453 1 91.69 120 THR A CA 1
ATOM 915 C C . THR A 1 120 ? -6.328 -6.406 -19.641 1 91.69 120 THR A C 1
ATOM 917 O O . THR A 1 120 ? -7.477 -6.016 -19.438 1 91.69 120 THR A O 1
ATOM 920 N N . TRP A 1 121 ? -5.254 -5.926 -19.188 1 91.88 121 TRP A N 1
ATOM 921 C CA . TRP A 1 121 ? -5.309 -4.652 -18.469 1 91.88 121 TRP A CA 1
ATOM 922 C C . TRP A 1 121 ? -4.68 -3.535 -19.297 1 91.88 121 TRP A C 1
ATOM 924 O O . TRP A 1 121 ? -3.557 -3.672 -19.781 1 91.88 121 TRP A O 1
ATOM 934 N N . LYS A 1 122 ? -5.445 -2.449 -19.453 1 89.94 122 LYS A N 1
ATOM 935 C CA . LYS A 1 122 ? -4.984 -1.326 -20.266 1 89.94 122 LYS A CA 1
ATOM 936 C C . LYS A 1 122 ? -4.719 -0.098 -19.391 1 89.94 122 LYS A C 1
ATOM 938 O O . LYS A 1 122 ? -5.43 0.15 -18.422 1 89.94 122 LYS A O 1
ATOM 943 N N . CYS A 1 123 ? -3.678 0.617 -19.828 1 90.19 123 CYS A N 1
ATOM 944 C CA . CYS A 1 123 ? -3.371 1.865 -19.125 1 90.19 123 CYS A CA 1
ATOM 945 C C . CYS A 1 123 ? -4.375 2.953 -19.5 1 90.19 123 CYS A C 1
ATOM 947 O O . CYS A 1 123 ? -4.477 3.338 -20.672 1 90.19 123 CYS A O 1
ATOM 949 N N . MET A 1 124 ? -5.02 3.387 -18.562 1 84.25 124 MET A N 1
ATOM 950 C CA . MET A 1 124 ? -6.055 4.391 -18.812 1 84.25 124 MET A CA 1
ATOM 951 C C . MET A 1 124 ? -5.477 5.797 -18.703 1 84.25 124 MET A C 1
ATOM 953 O O . MET A 1 124 ? -5.863 6.684 -19.469 1 84.25 124 MET A O 1
ATOM 957 N N . PHE A 1 125 ? -4.598 5.984 -17.719 1 82.12 125 PHE A N 1
ATOM 958 C CA . PHE A 1 125 ? -4.031 7.301 -17.453 1 82.12 125 PHE A CA 1
ATOM 959 C C . PHE A 1 125 ? -2.576 7.188 -17.016 1 82.12 125 PHE A C 1
ATOM 961 O O . PHE A 1 125 ? -2.18 6.191 -16.406 1 82.12 125 PHE A O 1
ATOM 968 N N . THR A 1 126 ? -1.835 8.195 -17.422 1 86.5 126 THR A N 1
ATOM 969 C CA . THR A 1 126 ? -0.463 8.344 -16.953 1 86.5 126 THR A CA 1
ATOM 970 C C . THR A 1 126 ? -0.24 9.734 -16.375 1 86.5 126 THR A C 1
ATOM 972 O O . THR A 1 126 ? -0.74 10.727 -16.906 1 86.5 126 THR A O 1
ATOM 975 N N . LEU A 1 127 ? 0.414 9.758 -15.25 1 81.25 127 LEU A N 1
ATOM 976 C CA . LEU A 1 127 ? 0.81 11.031 -14.641 1 81.25 127 LEU A CA 1
ATOM 977 C C . LEU A 1 127 ? 2.314 11.07 -14.398 1 81.25 127 LEU A C 1
ATOM 979 O O . LEU A 1 127 ? 2.867 10.172 -13.758 1 81.25 127 LEU A O 1
ATOM 983 N N . ARG A 1 128 ? 2.887 12.008 -14.938 1 82.31 128 ARG A N 1
ATOM 984 C CA . ARG A 1 128 ? 4.324 12.172 -14.742 1 82.31 128 ARG A CA 1
ATOM 985 C C . ARG A 1 128 ? 4.617 13.07 -13.547 1 82.31 128 ARG A C 1
ATOM 987 O O . ARG A 1 128 ? 4.023 14.141 -13.406 1 82.31 128 ARG A O 1
ATOM 994 N N . SER A 1 129 ? 5.328 12.422 -12.633 1 76 129 SER A N 1
ATOM 995 C CA . SER A 1 129 ? 5.82 13.227 -11.523 1 76 129 SER A CA 1
ATOM 996 C C . SER A 1 129 ? 7.086 13.984 -11.906 1 76 129 SER A C 1
ATOM 998 O O . SER A 1 129 ? 7.977 13.43 -12.547 1 76 129 SER A O 1
ATOM 1000 N N . HIS A 1 130 ? 7.188 15.281 -11.742 1 66 130 HIS A N 1
ATOM 1001 C CA . HIS A 1 130 ? 8.281 16.141 -12.195 1 66 130 HIS A CA 1
ATOM 1002 C C . HIS A 1 130 ? 9.477 16.047 -11.258 1 66 130 HIS A C 1
ATOM 1004 O O . HIS A 1 130 ? 10.594 16.422 -11.633 1 66 130 HIS A O 1
ATOM 1010 N N . SER A 1 131 ? 9.305 15.531 -10.234 1 67.12 131 SER A N 1
ATOM 1011 C CA . SER A 1 131 ? 10.398 15.805 -9.32 1 67.12 131 SER A CA 1
ATOM 1012 C C . SER A 1 131 ? 11.109 14.516 -8.898 1 67.12 131 SER A C 1
ATOM 1014 O O . SER A 1 131 ? 12.344 14.445 -8.922 1 67.12 131 SER A O 1
ATOM 1016 N N . SER A 1 132 ? 10.5 13.578 -8.469 1 82.88 132 SER A N 1
ATOM 1017 C CA . SER A 1 132 ? 11.234 12.5 -7.82 1 82.88 132 SER A CA 1
ATOM 1018 C C . SER A 1 132 ? 10.555 11.156 -8.039 1 82.88 132 SER A C 1
ATOM 1020 O O . SER A 1 132 ? 9.406 11.102 -8.5 1 82.88 132 SER A O 1
ATOM 1022 N N . ASP A 1 133 ? 11.398 10.086 -7.797 1 91.38 133 ASP A N 1
ATOM 1023 C CA . ASP A 1 133 ? 10.875 8.727 -7.812 1 91.38 133 ASP A CA 1
ATOM 1024 C C . ASP A 1 133 ? 9.641 8.602 -6.918 1 91.38 133 ASP A C 1
ATOM 1026 O O . ASP A 1 133 ? 9.539 9.281 -5.895 1 91.38 133 ASP A O 1
ATOM 1030 N N . ILE A 1 134 ? 8.758 7.828 -7.359 1 93.06 134 ILE A N 1
ATOM 1031 C CA . ILE A 1 134 ? 7.574 7.535 -6.555 1 93.06 134 ILE A CA 1
ATOM 1032 C C . ILE A 1 134 ? 7.848 6.332 -5.66 1 93.06 134 ILE A C 1
ATOM 1034 O O . ILE A 1 134 ? 8.109 5.23 -6.148 1 93.06 134 ILE A O 1
ATOM 1038 N N . LEU A 1 135 ? 7.77 6.523 -4.348 1 95.31 135 LEU A N 1
ATOM 1039 C CA . LEU A 1 135 ? 8.055 5.449 -3.404 1 95.31 135 LEU A CA 1
ATOM 1040 C C . LEU A 1 135 ? 6.785 4.672 -3.068 1 95.31 135 LEU A C 1
ATOM 1042 O O . LEU A 1 135 ? 6.816 3.445 -2.959 1 95.31 135 LEU A O 1
ATOM 1046 N N . ASP A 1 136 ? 5.75 5.375 -2.865 1 96.81 136 ASP A N 1
ATOM 1047 C CA . ASP A 1 136 ? 4.461 4.781 -2.529 1 96.81 136 ASP A CA 1
ATOM 1048 C C . ASP A 1 136 ? 3.311 5.66 -3.016 1 96.81 136 ASP A C 1
ATOM 1050 O O . ASP A 1 136 ? 3.521 6.809 -3.406 1 96.81 136 ASP A O 1
ATOM 1054 N N . LEU A 1 137 ? 2.125 5 -3.033 1 93.56 137 LEU A N 1
ATOM 1055 C CA . LEU A 1 137 ? 0.928 5.668 -3.533 1 93.56 137 LEU A CA 1
ATOM 1056 C C . LEU A 1 137 ? -0.303 5.246 -2.738 1 93.56 137 LEU A C 1
ATOM 1058 O O . LEU A 1 137 ? -0.37 4.117 -2.246 1 93.56 137 LEU A O 1
ATOM 1062 N N . ALA A 1 138 ? -1.202 6.16 -2.527 1 93.12 138 ALA A N 1
ATOM 1063 C CA . ALA A 1 138 ? -2.482 5.879 -1.882 1 93.12 138 ALA A CA 1
ATOM 1064 C C . ALA A 1 138 ? -3.631 6.543 -2.631 1 93.12 138 ALA A C 1
ATOM 1066 O O . ALA A 1 138 ? -3.512 7.688 -3.074 1 93.12 138 ALA A O 1
ATOM 1067 N N . CYS A 1 139 ? -4.699 5.766 -2.77 1 87.31 139 CYS A N 1
ATOM 1068 C CA . CYS A 1 139 ? -5.871 6.266 -3.48 1 87.31 139 CYS A CA 1
ATOM 1069 C C . CYS A 1 139 ? -6.914 6.793 -2.504 1 87.31 139 CYS A C 1
ATOM 1071 O O . CYS A 1 139 ? -7.293 6.102 -1.558 1 87.31 139 CYS A O 1
ATOM 1073 N N . HIS A 1 140 ? -7.355 8 -2.762 1 84.5 140 HIS A N 1
ATOM 1074 C CA . HIS A 1 140 ? -8.453 8.523 -1.961 1 84.5 140 HIS A CA 1
ATOM 1075 C C . HIS A 1 140 ? -9.797 7.996 -2.453 1 84.5 140 HIS A C 1
ATOM 1077 O O . HIS A 1 140 ? -10.039 7.938 -3.66 1 84.5 140 HIS A O 1
ATOM 1083 N N . PRO A 1 141 ? -10.602 7.535 -1.414 1 78 141 PRO A N 1
ATOM 1084 C CA . PRO A 1 141 ? -11.859 6.918 -1.828 1 78 141 PRO A CA 1
ATOM 1085 C C . PRO A 1 141 ? -12.828 7.918 -2.453 1 78 141 PRO A C 1
ATOM 1087 O O . PRO A 1 141 ? -13.695 7.531 -3.248 1 78 141 PRO A O 1
ATOM 1090 N N . MET A 1 142 ? -12.906 9.07 -1.805 1 67.5 142 MET A N 1
ATOM 1091 C CA . MET A 1 142 ? -13.953 9.992 -2.236 1 67.5 142 MET A CA 1
ATOM 1092 C C . MET A 1 142 ? -13.562 10.695 -3.533 1 67.5 142 MET A C 1
ATOM 1094 O O . MET A 1 142 ? -12.398 11.062 -3.717 1 67.5 142 MET A O 1
ATOM 1098 N N . THR A 1 143 ? -14.328 10.5 -4.516 1 55 143 THR A N 1
ATOM 1099 C CA . THR A 1 143 ? -14.234 11.227 -5.777 1 55 143 THR A CA 1
ATOM 1100 C C . THR A 1 143 ? -14.617 12.688 -5.59 1 55 143 THR A C 1
ATOM 1102 O O . THR A 1 143 ? -14.344 13.523 -6.453 1 55 143 THR A O 1
ATOM 1105 N N . HIS A 1 144 ? -15.391 12.867 -4.594 1 49.44 144 HIS A N 1
ATOM 1106 C CA . HIS A 1 144 ? -15.984 14.195 -4.523 1 49.44 144 HIS A CA 1
ATOM 1107 C C . HIS A 1 144 ? -15.148 15.133 -3.66 1 49.44 144 HIS A C 1
ATOM 1109 O O . HIS A 1 144 ? -15.438 15.32 -2.477 1 49.44 144 HIS A O 1
ATOM 1115 N N . ILE A 1 145 ? -13.938 14.992 -3.912 1 49 145 ILE A N 1
ATOM 1116 C CA . ILE A 1 145 ? -13.234 15.953 -3.072 1 49 145 ILE A CA 1
ATOM 1117 C C . ILE A 1 145 ? -13.703 17.375 -3.408 1 49 145 ILE A C 1
ATOM 1119 O O . ILE A 1 145 ? -14.062 17.656 -4.551 1 49 145 ILE A O 1
ATOM 1123 N N . TRP A 1 146 ? -13.695 18.156 -2.248 1 44.69 146 TRP A N 1
ATOM 1124 C CA . TRP A 1 146 ? -14.328 19.438 -1.999 1 44.69 146 TRP A CA 1
ATOM 1125 C C . TRP A 1 146 ? -13.844 20.484 -2.992 1 44.69 146 TRP A C 1
ATOM 1127 O O . TRP A 1 146 ? -14.25 21.656 -2.93 1 44.69 146 TRP A O 1
ATOM 1137 N N . HIS A 1 147 ? -12.625 20.391 -3.381 1 46.88 147 HIS A N 1
ATOM 1138 C CA . HIS A 1 147 ? -12.406 21.734 -3.914 1 46.88 147 HIS A CA 1
ATOM 1139 C C . HIS A 1 147 ? -13.336 22.016 -5.09 1 46.88 147 HIS A C 1
ATOM 1141 O O . HIS A 1 147 ? -13.75 21.094 -5.797 1 46.88 147 HIS A O 1
ATOM 1147 N N . HIS A 1 148 ? -13.812 23.234 -5.078 1 48.69 148 HIS A N 1
ATOM 1148 C CA . HIS A 1 148 ? -14.742 23.812 -6.047 1 48.69 148 HIS A CA 1
ATOM 1149 C C . HIS A 1 148 ? -14.5 23.25 -7.445 1 48.69 148 HIS A C 1
ATOM 1151 O O . HIS A 1 148 ? -15.438 23.078 -8.219 1 48.69 148 HIS A O 1
ATOM 1157 N N . ASP A 1 149 ? -13.336 22.969 -7.684 1 48.94 149 ASP A N 1
ATOM 1158 C CA . ASP A 1 149 ? -13.117 22.641 -9.094 1 48.94 149 ASP A CA 1
ATOM 1159 C C . ASP A 1 149 ? -12.906 21.141 -9.297 1 48.94 149 ASP A C 1
ATOM 1161 O O . ASP A 1 149 ? -12.539 20.703 -10.383 1 48.94 149 ASP A O 1
ATOM 1165 N N . ILE A 1 150 ? -12.938 20.391 -8.289 1 51.5 150 ILE A N 1
ATOM 1166 C CA . ILE A 1 150 ? -12.719 18.969 -8.539 1 51.5 150 ILE A CA 1
ATOM 1167 C C . ILE A 1 150 ? -14.039 18.297 -8.906 1 51.5 150 ILE A C 1
ATOM 1169 O O . ILE A 1 150 ? -15.031 18.438 -8.188 1 51.5 150 ILE A O 1
ATOM 1173 N N . ASN A 1 151 ? -14.109 17.844 -10.102 1 56.12 151 ASN A N 1
ATOM 1174 C CA . ASN A 1 151 ? -15.266 17.125 -10.586 1 56.12 151 ASN A CA 1
ATOM 1175 C C . ASN A 1 151 ? -15.391 15.75 -9.914 1 56.12 151 ASN A C 1
ATOM 1177 O O . ASN A 1 151 ? -14.398 15.188 -9.461 1 56.12 151 ASN A O 1
ATOM 1181 N N . ILE A 1 152 ? -16.578 15.289 -9.617 1 53.12 152 ILE A N 1
ATOM 1182 C CA . ILE A 1 152 ? -16.984 14.047 -8.984 1 53.12 152 ILE A CA 1
ATOM 1183 C C . ILE A 1 152 ? -16.25 12.867 -9.617 1 53.12 152 ILE A C 1
ATOM 1185 O O . ILE A 1 152 ? -16.062 11.828 -8.984 1 53.12 152 ILE A O 1
ATOM 1189 N N . HIS A 1 153 ? -15.727 13.125 -10.766 1 58.66 153 HIS A N 1
ATOM 1190 C CA . HIS A 1 153 ? -15.133 12.016 -11.508 1 58.66 153 HIS A CA 1
ATOM 1191 C C . HIS A 1 153 ? -13.617 11.992 -11.336 1 58.66 153 HIS A C 1
ATOM 1193 O O . HIS A 1 153 ? -12.945 11.086 -11.836 1 58.66 153 HIS A O 1
ATOM 1199 N N . ASP A 1 154 ? -13.219 12.977 -10.562 1 64.69 154 ASP A N 1
ATOM 1200 C CA . ASP A 1 154 ? -11.766 13.047 -10.445 1 64.69 154 ASP A CA 1
ATOM 1201 C C . ASP A 1 154 ? -11.25 12.039 -9.43 1 64.69 154 ASP A C 1
ATOM 1203 O O . ASP A 1 154 ? -11.906 11.766 -8.422 1 64.69 154 ASP A O 1
ATOM 1207 N N . LYS A 1 155 ? -10.188 11.359 -9.82 1 73.12 155 LYS A N 1
ATOM 1208 C CA . LYS A 1 155 ? -9.508 10.469 -8.883 1 73.12 155 LYS A CA 1
ATOM 1209 C C . LYS A 1 155 ? -8.32 11.172 -8.219 1 73.12 155 LYS A C 1
ATOM 1211 O O . LYS A 1 155 ? -7.57 11.891 -8.883 1 73.12 155 LYS A O 1
ATOM 1216 N N . VAL A 1 156 ? -8.344 11.133 -6.934 1 75.88 156 VAL A N 1
ATOM 1217 C CA . VAL A 1 156 ? -7.273 11.766 -6.184 1 75.88 156 VAL A CA 1
ATOM 1218 C C . VAL A 1 156 ? -6.297 10.703 -5.672 1 75.88 156 VAL A C 1
ATOM 1220 O O . VAL A 1 156 ? -6.711 9.719 -5.066 1 75.88 156 VAL A O 1
ATOM 1223 N N . TYR A 1 157 ? -5.016 10.953 -5.992 1 82.5 157 TYR A N 1
ATOM 1224 C CA . TYR A 1 157 ? -3.939 10.102 -5.492 1 82.5 157 TYR A CA 1
ATOM 1225 C C . TYR A 1 157 ? -2.939 10.906 -4.672 1 82.5 157 TYR A C 1
ATOM 1227 O O . TYR A 1 157 ? -2.658 12.062 -4.992 1 82.5 157 TYR A O 1
ATOM 1235 N N . MET A 1 158 ? -2.488 10.289 -3.611 1 84.75 158 MET A N 1
ATOM 1236 C CA . MET A 1 158 ? -1.347 10.812 -2.869 1 84.75 158 MET A CA 1
ATOM 1237 C C . MET A 1 158 ? -0.106 9.961 -3.102 1 84.75 158 MET A C 1
ATOM 1239 O O . MET A 1 158 ? -0.198 8.734 -3.166 1 84.75 158 MET A O 1
ATOM 1243 N N . THR A 1 159 ? 1.037 10.641 -3.266 1 89.25 159 THR A N 1
ATOM 1244 C CA . THR A 1 159 ? 2.305 9.945 -3.473 1 89.25 159 THR A CA 1
ATOM 1245 C C . THR A 1 159 ? 3.383 10.508 -2.547 1 89.25 159 THR A C 1
ATOM 1247 O O . THR A 1 159 ? 3.227 11.602 -1.993 1 89.25 159 THR A O 1
ATOM 1250 N N . ASN A 1 160 ? 4.301 9.711 -2.289 1 87.88 160 ASN A N 1
ATOM 1251 C CA . ASN A 1 160 ? 5.5 10.211 -1.624 1 87.88 160 ASN A CA 1
ATOM 1252 C C . ASN A 1 160 ? 6.766 9.836 -2.389 1 87.88 160 ASN A C 1
ATOM 1254 O O . ASN A 1 160 ? 6.734 8.953 -3.246 1 87.88 160 ASN A O 1
ATOM 1258 N N . ASP A 1 161 ? 7.848 10.633 -2.068 1 85.12 161 ASP A N 1
ATOM 1259 C CA . ASP A 1 161 ? 9.102 10.414 -2.779 1 85.12 161 ASP A CA 1
ATOM 1260 C C . ASP A 1 161 ? 10.281 10.383 -1.81 1 85.12 161 ASP A C 1
ATOM 1262 O O . ASP A 1 161 ? 10.094 10.32 -0.593 1 85.12 161 ASP A O 1
ATOM 1266 N N . ILE A 1 162 ? 11.43 10.234 -2.395 1 78.38 162 ILE A N 1
ATOM 1267 C CA . ILE A 1 162 ? 12.648 10.055 -1.609 1 78.38 162 ILE A CA 1
ATOM 1268 C C . ILE A 1 162 ? 13.016 11.367 -0.921 1 78.38 162 ILE A C 1
ATOM 1270 O O . ILE A 1 162 ? 13.875 11.391 -0.032 1 78.38 162 ILE A O 1
ATOM 1274 N N . PHE A 1 163 ? 12.359 12.477 -1.291 1 74.5 163 PHE A N 1
ATOM 1275 C CA . PHE A 1 163 ? 12.672 13.766 -0.686 1 74.5 163 PHE A CA 1
ATOM 1276 C C . PHE A 1 163 ? 11.727 14.07 0.467 1 74.5 163 PHE A C 1
ATOM 1278 O O . PHE A 1 163 ? 11.562 15.227 0.855 1 74.5 163 PHE A O 1
ATOM 1285 N N . ARG A 1 164 ? 11.047 13.086 0.904 1 75 164 ARG A N 1
ATOM 1286 C CA . ARG A 1 164 ? 10.25 13.141 2.129 1 75 164 ARG A CA 1
ATOM 1287 C C . ARG A 1 164 ? 8.945 13.891 1.896 1 75 164 ARG A C 1
ATOM 1289 O O . ARG A 1 164 ? 8.305 14.344 2.848 1 75 164 ARG A O 1
ATOM 1296 N N . ASN A 1 165 ? 8.656 14.141 0.63 1 79.44 165 ASN A N 1
ATOM 1297 C CA . ASN A 1 165 ? 7.441 14.891 0.319 1 79.44 165 ASN A CA 1
ATOM 1298 C C . ASN A 1 165 ? 6.254 13.969 0.075 1 79.44 165 ASN A C 1
ATOM 1300 O O . ASN A 1 165 ? 6.406 12.898 -0.516 1 79.44 165 ASN A O 1
ATOM 1304 N N . VAL A 1 166 ? 5.188 14.438 0.638 1 85.88 166 VAL A N 1
ATOM 1305 C CA . VAL A 1 166 ? 3.902 13.883 0.225 1 85.88 166 VAL A CA 1
ATOM 1306 C C . VAL A 1 166 ? 3.213 14.844 -0.743 1 85.88 166 VAL A C 1
ATOM 1308 O O . VAL A 1 166 ? 3.145 16.047 -0.489 1 85.88 166 VAL A O 1
ATOM 1311 N N . VAL A 1 167 ? 2.811 14.328 -1.882 1 84.19 167 VAL A N 1
ATOM 1312 C CA . VAL A 1 167 ? 2.199 15.141 -2.93 1 84.19 167 VAL A CA 1
ATOM 1313 C C . VAL A 1 167 ? 0.795 14.617 -3.232 1 84.19 167 VAL A C 1
ATOM 1315 O O . VAL A 1 167 ? 0.587 13.406 -3.346 1 84.19 167 VAL A O 1
ATOM 1318 N N . ILE A 1 168 ? -0.143 15.445 -3.354 1 80.44 168 ILE A N 1
ATOM 1319 C CA . ILE A 1 168 ? -1.51 15.109 -3.736 1 80.44 168 ILE A CA 1
ATOM 1320 C C . ILE A 1 168 ? -1.713 15.391 -5.223 1 80.44 168 ILE A C 1
ATOM 1322 O O . ILE A 1 168 ? -1.406 16.484 -5.707 1 80.44 168 ILE A O 1
ATOM 1326 N N . ARG A 1 169 ? -2.176 14.352 -5.859 1 76.69 169 ARG A N 1
ATOM 1327 C CA . ARG A 1 169 ? -2.377 14.43 -7.305 1 76.69 169 ARG A CA 1
ATOM 1328 C C . ARG A 1 169 ? -3.838 14.188 -7.668 1 76.69 169 ARG A C 1
ATOM 1330 O O . ARG A 1 169 ? -4.488 13.312 -7.094 1 76.69 169 ARG A O 1
ATOM 1337 N N . ARG A 1 170 ? -4.246 14.992 -8.57 1 72.69 170 ARG A N 1
ATOM 1338 C CA . ARG A 1 170 ? -5.617 14.852 -9.047 1 72.69 170 ARG A CA 1
ATOM 1339 C C . ARG A 1 170 ? -5.656 14.422 -10.508 1 72.69 170 ARG A C 1
ATOM 1341 O O . ARG A 1 170 ? -4.941 14.984 -11.344 1 72.69 170 ARG A O 1
ATOM 1348 N N . PHE A 1 171 ? -6.359 13.32 -10.703 1 66.69 171 PHE A N 1
ATOM 1349 C CA . PHE A 1 171 ? -6.586 12.875 -12.078 1 66.69 171 PHE A CA 1
ATOM 1350 C C . PHE A 1 171 ? -7.957 13.32 -12.57 1 66.69 171 PHE A C 1
ATOM 1352 O O . PHE A 1 171 ? -8.977 12.977 -11.969 1 66.69 171 PHE A O 1
ATOM 1359 N N . ARG A 1 172 ? -7.855 14.297 -13.5 1 59.88 172 ARG A N 1
ATOM 1360 C CA . ARG A 1 172 ? -9.102 14.82 -14.062 1 59.88 172 ARG A CA 1
ATOM 1361 C C . ARG A 1 172 ? -9.68 13.852 -15.086 1 59.88 172 ARG A C 1
ATOM 1363 O O . ARG A 1 172 ? -8.938 13.195 -15.812 1 59.88 172 ARG A O 1
ATOM 1370 N N . ASN A 1 173 ? -11.07 13.773 -15.266 1 56.31 173 ASN A N 1
ATOM 1371 C CA . ASN A 1 173 ? -12.039 13.125 -16.141 1 56.31 173 ASN A CA 1
ATOM 1372 C C . ASN A 1 173 ? -11.516 11.797 -16.672 1 56.31 173 ASN A C 1
ATOM 1374 O O . ASN A 1 173 ? -10.977 11.734 -17.781 1 56.31 173 ASN A O 1
ATOM 1378 N N . LEU A 1 174 ? -11.227 10.828 -15.836 1 50.94 174 LEU A N 1
ATOM 1379 C CA . LEU A 1 174 ? -10.797 9.516 -16.297 1 50.94 174 LEU A CA 1
ATOM 1380 C C . LEU A 1 174 ? -11.727 8.984 -17.375 1 50.94 174 LEU A C 1
ATOM 1382 O O . LEU A 1 174 ? -11.344 8.117 -18.172 1 50.94 174 LEU A O 1
ATOM 1386 N N . LEU A 1 175 ? -12.891 9.25 -17.406 1 45.03 175 LEU A N 1
ATOM 1387 C CA . LEU A 1 175 ? -13.758 8.734 -18.453 1 45.03 175 LEU A CA 1
ATOM 1388 C C . LEU A 1 175 ? -13.492 9.453 -19.781 1 45.03 175 LEU A C 1
ATOM 1390 O O . LEU A 1 175 ? -14.055 9.086 -20.812 1 45.03 175 LEU A O 1
ATOM 1394 N N . LYS A 1 176 ? -12.945 10.68 -19.797 1 40.81 176 LYS A N 1
ATOM 1395 C CA . LYS A 1 176 ? -12.734 11.109 -21.188 1 40.81 176 LYS A CA 1
ATOM 1396 C C . LYS A 1 176 ? -11.406 10.578 -21.719 1 40.81 176 LYS A C 1
ATOM 1398 O O . LYS A 1 176 ? -10.367 10.711 -21.078 1 40.81 176 LYS A O 1
ATOM 1403 N N . PRO A 1 177 ? -11.398 9.68 -22.75 1 36.81 177 PRO A N 1
ATOM 1404 C CA . PRO A 1 177 ? -10.18 9.242 -23.422 1 36.81 177 PRO A CA 1
ATOM 1405 C C . PRO A 1 177 ? -9.156 10.359 -23.594 1 36.81 177 PRO A C 1
ATOM 1407 O O . PRO A 1 177 ? -9.516 11.477 -23.969 1 36.81 177 PRO A O 1
ATOM 1410 N N . MET A 1 178 ? -8.125 10.398 -22.75 1 34.75 178 MET A N 1
ATOM 1411 C CA . MET A 1 178 ? -7.074 11.375 -23.016 1 34.75 178 MET A CA 1
ATOM 1412 C C . MET A 1 178 ? -6.789 11.477 -24.516 1 34.75 178 MET A C 1
ATOM 1414 O O . MET A 1 178 ? -6.379 10.5 -25.141 1 34.75 178 MET A O 1
ATOM 1418 N N . THR A 1 179 ? -7.441 12.109 -25.266 1 30.41 179 THR A N 1
ATOM 1419 C CA . THR A 1 179 ? -6.734 12.547 -26.469 1 30.41 179 THR A CA 1
ATOM 1420 C C . THR A 1 179 ? -5.363 13.117 -26.109 1 30.41 179 THR A C 1
ATOM 1422 O O . THR A 1 179 ? -5.223 13.836 -25.125 1 30.41 179 THR A O 1
ATOM 1425 N N . PRO A 1 180 ? -4.242 12.57 -26.688 1 30.45 180 PRO A N 1
ATOM 1426 C CA . PRO A 1 180 ? -2.885 13.109 -26.547 1 30.45 180 PRO A CA 1
ATOM 1427 C C . PRO A 1 180 ? -2.852 14.633 -26.516 1 30.45 180 PRO A C 1
ATOM 1429 O O . PRO A 1 180 ? -1.785 15.234 -26.672 1 30.45 180 PRO A O 1
ATOM 1432 N N . LYS A 1 181 ? -3.77 15.43 -26.188 1 30.41 181 LYS A N 1
ATOM 1433 C CA . LYS A 1 181 ? -3.236 16.781 -26.328 1 30.41 181 LYS A CA 1
ATOM 1434 C C . LYS A 1 181 ? -2.09 17.016 -25.344 1 30.41 181 LYS A C 1
ATOM 1436 O O . LYS A 1 181 ? -2.197 16.703 -24.156 1 30.41 181 LYS A O 1
ATOM 1441 N N . LEU A 1 182 ? -0.727 17.109 -25.766 1 28.67 182 LEU A N 1
ATOM 1442 C CA . LEU A 1 182 ? 0.551 17.672 -25.344 1 28.67 182 LEU A CA 1
ATOM 1443 C C . LEU A 1 182 ? 0.339 18.891 -24.438 1 28.67 182 LEU A C 1
ATOM 1445 O O . LEU A 1 182 ? 1.277 19.641 -24.172 1 28.67 182 LEU A O 1
ATOM 1449 N N . SER A 1 183 ? -0.811 19.328 -24.156 1 27.67 183 SER A N 1
ATOM 1450 C CA . SER A 1 183 ? -0.751 20.734 -23.75 1 27.67 183 SER A CA 1
ATOM 1451 C C . SER A 1 183 ? 0.053 20.906 -22.469 1 27.67 183 SER A C 1
ATOM 1453 O O . SER A 1 183 ? 1.023 21.672 -22.438 1 27.67 183 SER A O 1
ATOM 1455 N N . SER A 1 184 ? -0.572 21.484 -21.312 1 24.36 184 SER A N 1
ATOM 1456 C CA . SER A 1 184 ? 0.013 22.453 -20.391 1 24.36 184 SER A CA 1
ATOM 1457 C C . SER A 1 184 ? 0.936 21.781 -19.391 1 24.36 184 SER A C 1
ATOM 1459 O O . SER A 1 184 ? 0.488 20.953 -18.578 1 24.36 184 SER A O 1
ATOM 1461 N N . ILE A 1 185 ? 2.074 21.156 -19.797 1 25.16 185 ILE A N 1
ATOM 1462 C CA . ILE A 1 185 ? 3.357 21.156 -19.094 1 25.16 185 ILE A CA 1
ATOM 1463 C C . ILE A 1 185 ? 3.496 22.422 -18.25 1 25.16 185 ILE A C 1
ATOM 1465 O O . ILE A 1 185 ? 3.549 23.531 -18.797 1 25.16 185 ILE A O 1
ATOM 1469 N N . ALA A 1 186 ? 2.848 22.594 -17.172 1 24.72 186 ALA A N 1
ATOM 1470 C CA . ALA A 1 186 ? 3.129 23.859 -16.516 1 24.72 186 ALA A CA 1
ATOM 1471 C C . ALA A 1 186 ? 4.621 24.172 -16.547 1 24.72 186 ALA A C 1
ATOM 1473 O O . ALA A 1 186 ? 5.453 23.312 -16.266 1 24.72 186 ALA A O 1
ATOM 1474 N N . LYS A 1 187 ? 5.102 25.062 -17.516 1 22.67 187 LYS A N 1
ATOM 1475 C CA . LYS A 1 187 ? 6.352 25.797 -17.641 1 22.67 187 LYS A CA 1
ATOM 1476 C C . LYS A 1 187 ? 6.91 26.188 -16.281 1 22.67 187 LYS A C 1
ATOM 1478 O O . LYS A 1 187 ? 6.266 26.906 -15.516 1 22.67 187 LYS A O 1
ATOM 1483 N N . PHE A 1 188 ? 7.57 25.281 -15.5 1 18.88 188 PHE A N 1
ATOM 1484 C CA . PHE A 1 188 ? 8.633 25.969 -14.773 1 18.88 188 PHE A CA 1
ATOM 1485 C C . PHE A 1 188 ? 9.68 26.516 -15.742 1 18.88 188 PHE A C 1
ATOM 1487 O O . PHE A 1 188 ? 9.898 25.953 -16.812 1 18.88 188 PHE A O 1
ATOM 1494 N N . MET B 1 1 ? -4.188 17.203 -12.438 1 53.09 1 MET B N 1
ATOM 1495 C CA . MET B 1 1 ? -3.191 18.281 -12.422 1 53.09 1 MET B CA 1
ATOM 1496 C C . MET B 1 1 ? -2.992 18.812 -11.016 1 53.09 1 MET B C 1
ATOM 1498 O O . MET B 1 1 ? -1.88 19.188 -10.641 1 53.09 1 MET B O 1
ATOM 1502 N N . ILE B 1 2 ? -3.904 19.141 -10.234 1 57.16 2 ILE B N 1
ATOM 1503 C CA . ILE B 1 2 ? -3.59 19.969 -9.07 1 57.16 2 ILE B CA 1
ATOM 1504 C C . ILE B 1 2 ? -2.67 19.188 -8.125 1 57.16 2 ILE B C 1
ATOM 1506 O O . ILE B 1 2 ? -2.99 18.078 -7.719 1 57.16 2 ILE B O 1
ATOM 1510 N N . ILE B 1 3 ? -1.443 19.75 -8.125 1 65 3 ILE B N 1
ATOM 1511 C CA . ILE B 1 3 ? -0.46 19.172 -7.223 1 65 3 ILE B CA 1
ATOM 1512 C C . ILE B 1 3 ? -0.355 20 -5.949 1 65 3 ILE B C 1
ATOM 1514 O O . ILE B 1 3 ? -0.145 21.219 -6.016 1 65 3 ILE B O 1
ATOM 1518 N N . LEU B 1 4 ? -0.983 19.5 -4.914 1 76.69 4 LEU B N 1
ATOM 1519 C CA . LEU B 1 4 ? -0.794 20.078 -3.592 1 76.69 4 LEU B CA 1
ATOM 1520 C C . LEU B 1 4 ? 0.285 19.328 -2.816 1 76.69 4 LEU B C 1
ATOM 1522 O O . LEU B 1 4 ? 0.353 18.109 -2.871 1 76.69 4 LEU B O 1
ATOM 1526 N N . LYS B 1 5 ? 1.183 20.172 -2.217 1 81.5 5 LYS B N 1
ATOM 1527 C CA . LYS B 1 5 ? 2.254 19.609 -1.399 1 81.5 5 LYS B CA 1
ATOM 1528 C C . LYS B 1 5 ? 2.193 20.141 0.028 1 81.5 5 LYS B C 1
ATOM 1530 O O . LYS B 1 5 ? 2.789 21.188 0.332 1 81.5 5 LYS B O 1
ATOM 1535 N N . PRO B 1 6 ? 1.498 19.438 0.844 1 85.88 6 PRO B N 1
ATOM 1536 C CA . PRO B 1 6 ? 1.444 19.906 2.229 1 85.88 6 PRO B CA 1
ATOM 1537 C C . PRO B 1 6 ? 2.785 19.781 2.949 1 85.88 6 PRO B C 1
ATOM 1539 O O . PRO B 1 6 ? 3.221 18.672 3.256 1 85.88 6 PRO B O 1
ATOM 1542 N N . SER B 1 7 ? 3.395 20.828 3.318 1 85.38 7 SER B N 1
ATOM 1543 C CA . SER B 1 7 ? 4.734 20.844 3.895 1 85.38 7 SER B CA 1
ATOM 1544 C C . SER B 1 7 ? 4.719 20.359 5.34 1 85.38 7 SER B C 1
ATOM 1546 O O . SER B 1 7 ? 5.758 19.984 5.883 1 85.38 7 SER B O 1
ATOM 1548 N N . TRP B 1 8 ? 3.564 20.359 5.898 1 88.88 8 TRP B N 1
ATOM 1549 C CA . TRP B 1 8 ? 3.486 20.016 7.316 1 88.88 8 TRP B CA 1
ATOM 1550 C C . TRP B 1 8 ? 3.418 18.5 7.504 1 88.88 8 TRP B C 1
ATOM 1552 O O . TRP B 1 8 ? 3.551 18 8.625 1 88.88 8 TRP B O 1
ATOM 1562 N N . ILE B 1 9 ? 3.139 17.781 6.48 1 92.31 9 ILE B N 1
ATOM 1563 C CA . ILE B 1 9 ? 3.285 16.328 6.562 1 92.31 9 ILE B CA 1
ATOM 1564 C C . ILE B 1 9 ? 4.762 15.953 6.461 1 92.31 9 ILE B C 1
ATOM 1566 O O . ILE B 1 9 ? 5.359 16.047 5.383 1 92.31 9 ILE B O 1
ATOM 1570 N N . SER B 1 10 ? 5.266 15.602 7.578 1 92.56 10 SER B N 1
ATOM 1571 C CA . SER B 1 10 ? 6.699 15.344 7.641 1 92.56 10 SER B CA 1
ATOM 1572 C C . SER B 1 10 ? 7.051 14.453 8.828 1 92.56 10 SER B C 1
ATOM 1574 O O . SER B 1 10 ? 6.289 14.375 9.797 1 92.56 10 SER B O 1
ATOM 1576 N N . HIS B 1 11 ? 8.07 13.742 8.648 1 94.38 11 HIS B N 1
ATOM 1577 C CA . HIS B 1 11 ? 8.672 13.016 9.766 1 94.38 11 HIS B CA 1
ATOM 1578 C C . HIS B 1 11 ? 9.859 13.781 10.336 1 94.38 11 HIS B C 1
ATOM 1580 O O . HIS B 1 11 ? 10.938 13.219 10.523 1 94.38 11 HIS B O 1
ATOM 1586 N N . ASN B 1 12 ? 9.609 15.094 10.586 1 90.12 12 ASN B N 1
ATOM 1587 C CA . ASN B 1 12 ? 10.641 15.969 11.141 1 90.12 12 ASN B CA 1
ATOM 1588 C C . ASN B 1 12 ? 11.938 15.891 10.336 1 90.12 12 ASN B C 1
ATOM 1590 O O . ASN B 1 12 ? 13.016 15.727 10.906 1 90.12 12 ASN B O 1
ATOM 1594 N N . GLY B 1 13 ? 11.781 15.859 9.031 1 90.56 13 GLY B N 1
ATOM 1595 C CA . GLY B 1 13 ? 12.922 15.898 8.133 1 90.56 13 GLY B CA 1
ATOM 1596 C C . GLY B 1 13 ? 13.453 14.523 7.777 1 90.56 13 GLY B C 1
ATOM 1597 O O . GLY B 1 13 ? 14.398 14.398 6.996 1 90.56 13 GLY B O 1
ATOM 1598 N N . MET B 1 14 ? 12.977 13.547 8.398 1 93.69 14 MET B N 1
ATOM 1599 C CA . MET B 1 14 ? 13.406 12.18 8.094 1 93.69 14 MET B CA 1
ATOM 1600 C C . MET B 1 14 ? 12.555 11.586 6.977 1 93.69 14 MET B C 1
ATOM 1602 O O . MET B 1 14 ? 11.461 12.078 6.691 1 93.69 14 MET B O 1
ATOM 1606 N N . PRO B 1 15 ? 13 10.562 6.336 1 94.06 15 PRO B N 1
ATOM 1607 C CA . PRO B 1 15 ? 12.32 10.023 5.16 1 94.06 15 PRO B CA 1
ATOM 1608 C C . PRO B 1 15 ? 10.977 9.383 5.5 1 94.06 15 PRO B C 1
ATOM 1610 O O . PRO B 1 15 ? 10.844 8.742 6.547 1 94.06 15 PRO B O 1
ATOM 1613 N N . ILE B 1 16 ? 10.016 9.602 4.629 1 96.25 16 ILE B N 1
ATOM 1614 C CA . ILE B 1 16 ? 8.75 8.883 4.586 1 96.25 16 ILE B CA 1
ATOM 1615 C C . ILE B 1 16 ? 8.789 7.832 3.479 1 96.25 16 ILE B C 1
ATOM 1617 O O . ILE B 1 16 ? 9.016 8.164 2.311 1 96.25 16 ILE B O 1
ATOM 1621 N N . PHE B 1 17 ? 8.531 6.574 3.816 1 96.62 17 PHE B N 1
ATOM 1622 C CA . PHE B 1 17 ? 8.68 5.496 2.846 1 96.62 17 PHE B CA 1
ATOM 1623 C C . PHE B 1 17 ? 7.32 5.035 2.334 1 96.62 17 PHE B C 1
ATOM 1625 O O . PHE B 1 17 ? 7.223 4.469 1.243 1 96.62 17 PHE B O 1
ATOM 1632 N N . SER B 1 18 ? 6.34 5.234 3.111 1 97.5 18 SER B N 1
ATOM 1633 C CA . SER B 1 18 ? 5.047 4.656 2.762 1 97.5 18 SER B CA 1
ATOM 1634 C C . SER B 1 18 ? 3.902 5.566 3.193 1 97.5 18 SER B C 1
ATOM 1636 O O . SER B 1 18 ? 4.004 6.262 4.207 1 97.5 18 SER B O 1
ATOM 1638 N N . ILE B 1 19 ? 2.812 5.539 2.426 1 96.94 19 ILE B N 1
ATOM 1639 C CA . ILE B 1 19 ? 1.588 6.266 2.744 1 96.94 19 ILE B CA 1
ATOM 1640 C C . ILE B 1 19 ? 0.375 5.391 2.436 1 96.94 19 ILE B C 1
ATOM 1642 O O . ILE B 1 19 ? 0.44 4.512 1.575 1 96.94 19 ILE B O 1
ATOM 1646 N N . ASP B 1 20 ? -0.692 5.582 3.141 1 97.38 20 ASP B N 1
ATOM 1647 C CA . ASP B 1 20 ? -1.978 4.961 2.844 1 97.38 20 ASP B CA 1
ATOM 1648 C C . ASP B 1 20 ? -3.133 5.797 3.393 1 97.38 20 ASP B C 1
ATOM 1650 O O . ASP B 1 20 ? -3.004 6.43 4.441 1 97.38 20 ASP B O 1
ATOM 1654 N N . ILE B 1 21 ? -4.215 5.801 2.678 1 94.94 21 ILE B N 1
ATOM 1655 C CA . ILE B 1 21 ? -5.375 6.586 3.082 1 94.94 21 ILE B CA 1
ATOM 1656 C C . ILE B 1 21 ? -6.457 5.66 3.631 1 94.94 21 ILE B C 1
ATOM 1658 O O . ILE B 1 21 ? -6.738 4.609 3.047 1 94.94 21 ILE B O 1
ATOM 1662 N N . HIS B 1 22 ? -7.023 6.125 4.684 1 94.88 22 HIS B N 1
ATOM 1663 C CA . HIS B 1 22 ? -8.133 5.383 5.27 1 94.88 22 HIS B CA 1
ATOM 1664 C C . HIS B 1 22 ? -9.273 5.223 4.273 1 94.88 22 HIS B C 1
ATOM 1666 O O . HIS B 1 22 ? -9.57 6.137 3.502 1 94.88 22 HIS B O 1
ATOM 1672 N N . PRO B 1 23 ? -9.961 4.039 4.332 1 90.81 23 PRO B N 1
ATOM 1673 C CA . PRO B 1 23 ? -11.008 3.797 3.342 1 90.81 23 PRO B CA 1
ATOM 1674 C C . PRO B 1 23 ? -12.125 4.836 3.398 1 90.81 23 PRO B C 1
ATOM 1676 O O . PRO B 1 23 ? -12.836 5.043 2.41 1 90.81 23 PRO B O 1
ATOM 1679 N N . ASP B 1 24 ? -12.297 5.445 4.531 1 90.69 24 ASP B N 1
ATOM 1680 C CA . ASP B 1 24 ? -13.328 6.473 4.602 1 90.69 24 ASP B CA 1
ATOM 1681 C C . ASP B 1 24 ? -12.773 7.84 4.199 1 90.69 24 ASP B C 1
ATOM 1683 O O . ASP B 1 24 ? -13.5 8.836 4.203 1 90.69 24 ASP B O 1
ATOM 1687 N N . GLY B 1 25 ? -11.469 7.855 3.959 1 90.75 25 GLY B N 1
ATOM 1688 C CA . GLY B 1 25 ? -10.844 9.039 3.393 1 90.75 25 GLY B CA 1
ATOM 1689 C C . GLY B 1 25 ? -10.484 10.086 4.434 1 90.75 25 GLY B C 1
ATOM 1690 O O . GLY B 1 25 ? -9.984 11.156 4.098 1 90.75 25 GLY B O 1
ATOM 1691 N N . THR B 1 26 ? -10.609 9.812 5.723 1 92.12 26 THR B N 1
ATOM 1692 C CA . THR B 1 26 ? -10.516 10.852 6.738 1 92.12 26 THR B CA 1
ATOM 1693 C C . THR B 1 26 ? -9.117 10.891 7.34 1 92.12 26 THR B C 1
ATOM 1695 O O . THR B 1 26 ? -8.742 11.859 8 1 92.12 26 THR B O 1
ATOM 1698 N N . ARG B 1 27 ? -8.305 9.844 7.137 1 95.19 27 ARG B N 1
ATOM 1699 C CA . ARG B 1 27 ? -6.973 9.758 7.734 1 95.19 27 ARG B CA 1
ATOM 1700 C C . ARG B 1 27 ? -5.934 9.336 6.703 1 95.19 27 ARG B C 1
ATOM 1702 O O . ARG B 1 27 ? -6.191 8.461 5.871 1 95.19 27 ARG B O 1
ATOM 1709 N N . LEU B 1 28 ? -4.844 9.977 6.766 1 95.12 28 LEU B N 1
ATOM 1710 C CA . LEU B 1 28 ? -3.65 9.586 6.023 1 95.12 28 LEU B CA 1
ATOM 1711 C C . LEU B 1 28 ? -2.59 9.008 6.957 1 95.12 28 LEU B C 1
ATOM 1713 O O . LEU B 1 28 ? -2.213 9.656 7.941 1 95.12 28 LEU B O 1
ATOM 1717 N N . ALA B 1 29 ? -2.148 7.832 6.703 1 97.44 29 ALA B N 1
ATOM 1718 C CA . ALA B 1 29 ? -1.048 7.234 7.453 1 97.44 29 ALA B CA 1
ATOM 1719 C C . ALA B 1 29 ? 0.272 7.383 6.703 1 97.44 29 ALA B C 1
ATOM 1721 O O . ALA B 1 29 ? 0.33 7.172 5.488 1 97.44 29 ALA B O 1
ATOM 1722 N N . THR B 1 30 ? 1.293 7.758 7.391 1 97.38 30 THR B N 1
ATOM 1723 C CA . THR B 1 30 ? 2.652 7.77 6.859 1 97.38 30 THR B CA 1
ATOM 1724 C C . THR B 1 30 ? 3.572 6.895 7.707 1 97.38 30 THR B C 1
ATOM 1726 O O . THR B 1 30 ? 3.434 6.844 8.93 1 97.38 30 THR B O 1
ATOM 1729 N N . GLY B 1 31 ? 4.426 6.172 7.098 1 97.69 31 GLY B N 1
ATOM 1730 C CA . GLY B 1 31 ? 5.461 5.379 7.742 1 97.69 31 GLY B CA 1
ATOM 1731 C C . GLY B 1 31 ? 6.855 5.688 7.23 1 97.69 31 GLY B C 1
ATOM 1732 O O . GLY B 1 31 ? 7.051 5.895 6.027 1 97.69 31 GLY B O 1
ATOM 1733 N N . GLY B 1 32 ? 7.797 5.691 8.133 1 97.5 32 GLY B N 1
ATOM 1734 C CA . GLY B 1 32 ? 9.164 5.996 7.746 1 97.5 32 GLY B CA 1
ATOM 1735 C C . GLY B 1 32 ? 10.141 5.938 8.906 1 97.5 32 GLY B C 1
ATOM 1736 O O . GLY B 1 32 ? 10 5.105 9.805 1 97.5 32 GLY B O 1
ATOM 1737 N N . GLN B 1 33 ? 11.117 6.75 8.703 1 96.5 33 GLN B N 1
ATOM 1738 C CA . GLN B 1 33 ? 12.188 6.801 9.695 1 96.5 33 GLN B CA 1
ATOM 1739 C C . GLN B 1 33 ? 11.984 7.953 10.672 1 96.5 33 GLN B C 1
ATOM 1741 O O . GLN B 1 33 ? 11.602 9.055 10.266 1 96.5 33 GLN B O 1
ATOM 1746 N N . GLY B 1 34 ? 12.117 7.641 11.961 1 92.94 34 GLY B N 1
ATOM 1747 C CA . GLY B 1 34 ? 12.234 8.672 12.984 1 92.94 34 GLY B CA 1
ATOM 1748 C C . GLY B 1 34 ? 13.664 8.93 13.414 1 92.94 34 GLY B C 1
ATOM 1749 O O . GLY B 1 34 ? 14.609 8.508 12.734 1 92.94 34 GLY B O 1
ATOM 1750 N N . ARG B 1 35 ? 13.891 9.648 14.383 1 90.5 35 ARG B N 1
ATOM 1751 C CA . ARG B 1 35 ? 15.234 9.969 14.852 1 90.5 35 ARG B CA 1
ATOM 1752 C C . ARG B 1 35 ? 15.961 8.719 15.328 1 90.5 35 ARG B C 1
ATOM 1754 O O . ARG B 1 35 ? 17.062 8.422 14.867 1 90.5 35 ARG B O 1
ATOM 1761 N N . ASP B 1 36 ? 15.32 7.918 16.172 1 91.62 36 ASP B N 1
ATOM 1762 C CA . ASP B 1 36 ? 15.992 6.758 16.75 1 91.62 36 ASP B CA 1
ATOM 1763 C C . ASP B 1 36 ? 15.18 5.484 16.516 1 91.62 36 ASP B C 1
ATOM 1765 O O . ASP B 1 36 ? 15.562 4.406 16.969 1 91.62 36 ASP B O 1
ATOM 1769 N N . SER B 1 37 ? 14.094 5.629 15.938 1 94.69 37 SER B N 1
ATOM 1770 C CA . SER B 1 37 ? 13.164 4.523 15.727 1 94.69 37 SER B CA 1
ATOM 1771 C C . SER B 1 37 ? 12.367 4.711 14.438 1 94.69 37 SER B C 1
ATOM 1773 O O . SER B 1 37 ? 12.664 5.609 13.648 1 94.69 37 SER B O 1
ATOM 1775 N N . GLY B 1 38 ? 11.531 3.717 14.172 1 96.44 38 GLY B N 1
ATOM 1776 C CA . GLY B 1 38 ? 10.555 3.914 13.117 1 96.44 38 GLY B CA 1
ATOM 1777 C C . GLY B 1 38 ? 9.375 4.77 13.539 1 96.44 38 GLY B C 1
ATOM 1778 O O . GLY B 1 38 ? 9.016 4.805 14.719 1 96.44 38 GLY B O 1
ATOM 1779 N N . LEU B 1 39 ? 8.836 5.418 12.594 1 96.44 39 LEU B N 1
ATOM 1780 C CA . LEU B 1 39 ? 7.758 6.348 12.906 1 96.44 39 LEU B CA 1
ATOM 1781 C C . LEU B 1 39 ? 6.523 6.055 12.062 1 96.44 39 LEU B C 1
ATOM 1783 O O . LEU B 1 39 ? 6.633 5.824 10.859 1 96.44 39 LEU B O 1
ATOM 1787 N N . VAL B 1 40 ? 5.43 5.93 12.711 1 97.31 40 VAL B N 1
ATOM 1788 C CA . VAL B 1 40 ? 4.117 5.918 12.078 1 97.31 40 VAL B CA 1
ATOM 1789 C C . VAL B 1 40 ? 3.305 7.121 12.547 1 97.31 40 VAL B C 1
ATOM 1791 O O . VAL B 1 40 ? 3.172 7.359 13.75 1 97.31 40 VAL B O 1
ATOM 1794 N N . MET B 1 41 ? 2.787 7.879 11.602 1 96.69 41 MET B N 1
ATOM 1795 C CA . MET B 1 41 ? 1.981 9.047 11.945 1 96.69 41 MET B CA 1
ATOM 1796 C C . MET B 1 41 ? 0.646 9.023 11.211 1 96.69 41 MET B C 1
ATOM 1798 O O . MET B 1 41 ? 0.568 8.57 10.07 1 96.69 41 MET B O 1
ATOM 1802 N N . LEU B 1 42 ? -0.365 9.469 11.852 1 96.69 42 LEU B N 1
ATOM 1803 C CA . LEU B 1 42 ? -1.692 9.641 11.266 1 96.69 42 LEU B CA 1
ATOM 1804 C C . LEU B 1 42 ? -2.041 11.117 11.141 1 96.69 42 LEU B C 1
ATOM 1806 O O . LEU B 1 42 ? -1.885 11.883 12.094 1 96.69 42 LEU B O 1
ATOM 1810 N N . TRP B 1 43 ? -2.512 11.477 9.984 1 95.56 43 TRP B N 1
ATOM 1811 C CA . TRP B 1 43 ? -2.836 12.867 9.672 1 95.56 43 TRP B CA 1
ATOM 1812 C C . TRP B 1 43 ? -4.312 13.016 9.328 1 95.56 43 TRP B C 1
ATOM 1814 O O . TRP B 1 43 ? -4.91 12.117 8.727 1 95.56 43 TRP B O 1
ATOM 1824 N N . ASN B 1 44 ? -4.828 14.188 9.656 1 93.38 44 ASN B N 1
ATOM 1825 C CA . ASN B 1 44 ? -6.184 14.562 9.273 1 93.38 44 ASN B CA 1
ATOM 1826 C C . ASN B 1 44 ? -6.254 14.992 7.816 1 93.38 44 ASN B C 1
ATOM 1828 O O . ASN B 1 44 ? -5.68 16.016 7.438 1 93.38 44 ASN B O 1
ATOM 1832 N N . THR B 1 45 ? -7.027 14.242 7.02 1 90.56 45 THR B N 1
ATOM 1833 C CA . THR B 1 45 ? -7.035 14.539 5.594 1 90.56 45 THR B CA 1
ATOM 1834 C C . THR B 1 45 ? -7.832 15.812 5.312 1 90.56 45 THR B C 1
ATOM 1836 O O . THR B 1 45 ? -7.68 16.422 4.258 1 90.56 45 THR B O 1
ATOM 1839 N N . ALA B 1 46 ? -8.703 16.203 6.203 1 87 46 ALA B N 1
ATOM 1840 C CA . ALA B 1 46 ? -9.453 17.438 6.016 1 87 46 ALA B CA 1
ATOM 1841 C C . ALA B 1 46 ? -8.523 18.641 5.852 1 87 46 ALA B C 1
ATOM 1843 O O . ALA B 1 46 ? -8.758 19.5 5.008 1 87 46 ALA B O 1
ATOM 1844 N N . ALA B 1 47 ? -7.477 18.625 6.641 1 87.25 47 ALA B N 1
ATOM 1845 C CA . ALA B 1 47 ? -6.504 19.703 6.578 1 87.25 47 ALA B CA 1
ATOM 1846 C C . ALA B 1 47 ? -5.668 19.609 5.301 1 87.25 47 ALA B C 1
ATOM 1848 O O . ALA B 1 47 ? -5.098 20.609 4.855 1 87.25 47 ALA B O 1
ATOM 1849 N N . VAL B 1 48 ? -5.57 18.469 4.738 1 80.88 48 VAL B N 1
ATOM 1850 C CA . VAL B 1 48 ? -4.77 18.234 3.541 1 80.88 48 VAL B CA 1
ATOM 1851 C C . VAL B 1 48 ? -5.555 18.656 2.303 1 80.88 48 VAL B C 1
ATOM 1853 O O . VAL B 1 48 ? -4.996 19.25 1.377 1 80.88 48 VAL B O 1
ATOM 1856 N N . LEU B 1 49 ? -6.766 18.469 2.285 1 78.06 49 LEU B N 1
ATOM 1857 C CA . LEU B 1 49 ? -7.578 18.578 1.079 1 78.06 49 LEU B CA 1
ATOM 1858 C C . LEU B 1 49 ? -8.273 19.938 1.015 1 78.06 49 LEU B C 1
ATOM 1860 O O . LEU B 1 49 ? -8.734 20.344 -0.051 1 78.06 49 LEU B O 1
ATOM 1864 N N . ASP B 1 50 ? -8.414 20.594 2.178 1 80.75 50 ASP B N 1
ATOM 1865 C CA . ASP B 1 50 ? -9.133 21.859 2.266 1 80.75 50 ASP B CA 1
ATOM 1866 C C . ASP B 1 50 ? -8.273 22.938 2.938 1 80.75 50 ASP B C 1
ATOM 1868 O O . ASP B 1 50 ? -7.945 22.812 4.121 1 80.75 50 ASP B O 1
ATOM 1872 N N . GLU B 1 51 ? -8.062 23.969 2.217 1 81.69 51 GLU B N 1
ATOM 1873 C CA . GLU B 1 51 ? -7.207 25.031 2.721 1 81.69 51 GLU B CA 1
ATOM 1874 C C . GLU B 1 51 ? -7.812 25.688 3.965 1 81.69 51 GLU B C 1
ATOM 1876 O O . GLU B 1 51 ? -7.09 26.078 4.883 1 81.69 51 GLU B O 1
ATOM 1881 N N . ASN B 1 52 ? -9.078 25.859 3.928 1 86.19 52 ASN B N 1
ATOM 1882 C CA . ASN B 1 52 ? -9.742 26.438 5.094 1 86.19 52 ASN B CA 1
ATOM 1883 C C . ASN B 1 52 ? -9.523 25.594 6.34 1 86.19 52 ASN B C 1
ATOM 1885 O O . ASN B 1 52 ? -9.234 26.125 7.418 1 86.19 52 ASN B O 1
ATOM 1889 N N . SER B 1 53 ? -9.656 24.344 6.148 1 87.44 53 SER B N 1
ATOM 1890 C CA . SER B 1 53 ? -9.43 23.422 7.262 1 87.44 53 SER B CA 1
ATOM 1891 C C . SER B 1 53 ? -7.965 23.422 7.684 1 87.44 53 SER B C 1
ATOM 1893 O O . SER B 1 53 ? -7.656 23.312 8.875 1 87.44 53 SER B O 1
ATOM 1895 N N . GLU B 1 54 ? -7.129 23.531 6.695 1 87.69 54 GLU B N 1
ATOM 1896 C CA . GLU B 1 54 ? -5.699 23.578 6.996 1 87.69 54 GLU B CA 1
ATOM 1897 C C . GLU B 1 54 ? -5.363 24.75 7.902 1 87.69 54 GLU B C 1
ATOM 1899 O O . GLU B 1 54 ? -4.52 24.641 8.7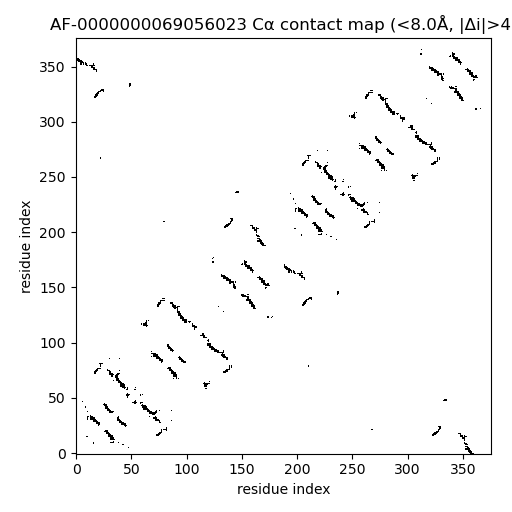97 1 87.69 54 GLU B O 1
ATOM 1904 N N . ASN B 1 55 ? -6.078 25.812 7.707 1 90.75 55 ASN B N 1
ATOM 1905 C CA . ASN B 1 55 ? -5.77 27.047 8.438 1 90.75 55 ASN B CA 1
ATOM 1906 C C . ASN B 1 55 ? -6.633 27.188 9.688 1 90.75 55 ASN B C 1
ATOM 1908 O O . ASN B 1 55 ? -6.48 28.141 10.445 1 90.75 55 ASN B O 1
ATOM 1912 N N . ASP B 1 56 ? -7.523 26.281 9.891 1 91.69 56 ASP B N 1
ATOM 1913 C CA . ASP B 1 56 ? -8.375 26.281 11.078 1 91.69 56 ASP B CA 1
ATOM 1914 C C . ASP B 1 56 ? -7.668 25.641 12.266 1 91.69 56 ASP B C 1
ATOM 1916 O O . ASP B 1 56 ? -7.406 24.438 12.25 1 91.69 56 ASP B O 1
ATOM 1920 N N . GLU B 1 57 ? -7.395 26.359 13.258 1 89.62 57 GLU B N 1
ATOM 1921 C CA . GLU B 1 57 ? -6.652 25.891 14.422 1 89.62 57 GLU B CA 1
ATOM 1922 C C . GLU B 1 57 ? -7.438 24.812 15.172 1 89.62 57 GLU B C 1
ATOM 1924 O O . GLU B 1 57 ? -6.863 24.047 15.953 1 89.62 57 GLU B O 1
ATOM 1929 N N . ASN B 1 58 ? -8.734 24.75 14.945 1 90.31 58 ASN B N 1
ATOM 1930 C CA . ASN B 1 58 ? -9.578 23.766 15.625 1 90.31 58 ASN B CA 1
ATOM 1931 C C . ASN B 1 58 ? -9.562 22.422 14.906 1 90.31 58 ASN B C 1
ATOM 1933 O O . ASN B 1 58 ? -10.109 21.438 15.414 1 90.31 58 ASN B O 1
ATOM 1937 N N . VAL B 1 59 ? -8.906 22.453 13.773 1 91.31 59 VAL B N 1
ATOM 1938 C CA . VAL B 1 59 ? -8.789 21.203 13.023 1 91.31 59 VAL B CA 1
ATOM 1939 C C . VAL B 1 59 ? -7.383 20.625 13.188 1 91.31 59 VAL B C 1
ATOM 1941 O O . VAL B 1 59 ? -6.422 21.141 12.617 1 91.31 59 VAL B O 1
ATOM 1944 N N . PRO B 1 60 ? -7.348 19.609 13.969 1 92.06 60 PRO B N 1
ATOM 1945 C CA . PRO B 1 60 ? -6.004 19.047 14.172 1 92.06 60 PRO B CA 1
ATOM 1946 C C . PRO B 1 60 ? -5.406 18.484 12.883 1 92.06 60 PRO B C 1
ATOM 1948 O O . PRO B 1 60 ? -6.09 17.766 12.148 1 92.06 60 PRO B O 1
ATOM 1951 N N . LYS B 1 61 ? -4.148 18.797 12.664 1 93 61 LYS B N 1
ATOM 1952 C CA . LYS B 1 61 ? -3.441 18.266 11.508 1 93 61 LYS B CA 1
ATOM 1953 C C . LYS B 1 61 ? -2.879 16.875 11.789 1 93 61 LYS B C 1
ATOM 1955 O O . LYS B 1 61 ? -3.082 15.945 11.008 1 93 61 LYS B O 1
ATOM 1960 N N . MET B 1 62 ? -2.238 16.703 12.93 1 93.81 62 MET B N 1
ATOM 1961 C CA . MET B 1 62 ? -1.684 15.414 13.359 1 93.81 62 MET B CA 1
ATOM 1962 C C . MET B 1 62 ? -2.619 14.719 14.344 1 93.81 62 MET B C 1
ATOM 1964 O O . MET B 1 62 ? -3.055 15.32 15.32 1 93.81 62 MET B O 1
ATOM 1968 N N . LEU B 1 63 ? -2.922 13.523 14.125 1 94.38 63 LEU B N 1
ATOM 1969 C CA . LEU B 1 63 ? -3.885 12.805 14.961 1 94.38 63 LEU B CA 1
ATOM 1970 C C . LEU B 1 63 ? -3.174 11.883 15.945 1 94.38 63 LEU B C 1
ATOM 1972 O O . LEU B 1 63 ? -3.609 11.734 17.094 1 94.38 63 LEU B O 1
ATOM 1976 N N . CYS B 1 64 ? -2.16 11.305 15.5 1 94.38 64 CYS B N 1
ATOM 1977 C CA . CYS B 1 64 ? -1.471 10.312 16.328 1 94.38 64 CYS B CA 1
ATOM 1978 C C . CYS B 1 64 ? -0.055 10.07 15.812 1 94.38 64 CYS B C 1
ATOM 1980 O O . CYS B 1 64 ? 0.192 10.125 14.602 1 94.38 64 CYS B O 1
ATOM 1982 N N . GLN B 1 65 ? 0.79 9.812 16.656 1 94.31 65 GLN B N 1
ATOM 1983 C CA . GLN B 1 65 ? 2.154 9.383 16.375 1 94.31 65 GLN B CA 1
ATOM 1984 C C . GLN B 1 65 ? 2.533 8.164 17.219 1 94.31 65 GLN B C 1
ATOM 1986 O O . GLN B 1 65 ? 2.305 8.148 18.422 1 94.31 65 GLN B O 1
ATOM 1991 N N . VAL B 1 66 ? 3.029 7.195 16.531 1 92.31 66 VAL B N 1
ATOM 1992 C CA . VAL B 1 66 ? 3.533 6.027 17.234 1 92.31 66 VAL B CA 1
ATOM 1993 C C . VAL B 1 66 ? 4.961 5.723 16.797 1 92.31 66 VAL B C 1
ATOM 1995 O O . VAL B 1 66 ? 5.281 5.82 15.609 1 92.31 66 VAL B O 1
ATOM 1998 N N . ASP B 1 67 ? 5.836 5.371 17.734 1 93.44 67 ASP B N 1
ATOM 1999 C CA . ASP B 1 67 ? 7.238 5.086 17.453 1 93.44 67 ASP B CA 1
ATOM 2000 C C . ASP B 1 67 ? 7.656 3.746 18.062 1 93.44 67 ASP B C 1
ATOM 2002 O O . ASP B 1 67 ? 8.758 3.621 18.594 1 93.44 67 ASP B O 1
ATOM 2006 N N . SER B 1 68 ? 6.879 2.775 17.891 1 92.62 68 SER B N 1
ATOM 2007 C CA . SER B 1 68 ? 7.059 1.481 18.547 1 92.62 68 SER B CA 1
ATOM 2008 C C . SER B 1 68 ? 8.023 0.602 17.75 1 92.62 68 SER B C 1
ATOM 2010 O O . SER B 1 68 ? 8.617 -0.328 18.312 1 92.62 68 SER B O 1
ATOM 2012 N N . HIS B 1 69 ? 8.164 0.826 16.5 1 95.31 69 HIS B N 1
ATOM 2013 C CA . HIS B 1 69 ? 9.109 0.062 15.688 1 95.31 69 HIS B CA 1
ATOM 2014 C C . HIS B 1 69 ? 10.555 0.424 16.031 1 95.31 69 HIS B C 1
ATOM 2016 O O . HIS B 1 69 ? 10.883 1.604 16.172 1 95.31 69 HIS B O 1
ATOM 2022 N N . LEU B 1 70 ? 11.453 -0.52 16.094 1 95.19 70 LEU B N 1
ATOM 2023 C CA . LEU B 1 70 ? 12.844 -0.3 16.484 1 95.19 70 LEU B CA 1
ATOM 2024 C C . LEU B 1 70 ? 13.68 0.154 15.297 1 95.19 70 LEU B C 1
ATOM 2026 O O . LEU B 1 70 ? 14.805 0.63 15.461 1 95.19 70 LEU B O 1
ATOM 2030 N N . ALA B 1 71 ? 13.203 -0.031 14.156 1 96.31 71 ALA B N 1
ATOM 2031 C CA . ALA B 1 71 ? 13.844 0.399 12.922 1 96.31 71 ALA B CA 1
ATOM 2032 C C . ALA B 1 71 ? 12.836 1.018 11.961 1 96.31 71 ALA B C 1
ATOM 2034 O O . ALA B 1 71 ? 11.648 1.119 12.281 1 96.31 71 ALA B O 1
ATOM 2035 N N . SER B 1 72 ? 13.258 1.484 10.805 1 96.44 72 SER B N 1
ATOM 2036 C CA . SER B 1 72 ? 12.43 2.215 9.844 1 96.44 72 SER B CA 1
ATOM 2037 C C . SER B 1 72 ? 11.18 1.422 9.477 1 96.44 72 SER B C 1
ATOM 2039 O O . SER B 1 72 ? 11.242 0.199 9.32 1 96.44 72 SER B O 1
ATOM 2041 N N . VAL B 1 73 ? 10.117 2.119 9.297 1 97.38 73 VAL B N 1
ATOM 2042 C CA . VAL B 1 73 ? 8.852 1.551 8.844 1 97.38 73 VAL B CA 1
ATOM 2043 C C . VAL B 1 73 ? 8.742 1.687 7.328 1 97.38 73 VAL B C 1
ATOM 2045 O O . VAL B 1 73 ? 8.641 2.797 6.801 1 97.38 73 VAL B O 1
ATOM 2048 N N . ASN B 1 74 ? 8.688 0.562 6.602 1 96.81 74 ASN B N 1
ATOM 2049 C CA . ASN B 1 74 ? 8.703 0.556 5.141 1 96.81 74 ASN B CA 1
ATOM 2050 C C . ASN B 1 74 ? 7.297 0.587 4.559 1 96.81 74 ASN B C 1
ATOM 2052 O O . ASN B 1 74 ? 7.105 0.96 3.402 1 96.81 74 ASN B O 1
ATOM 2056 N N . CYS B 1 75 ? 6.367 0.143 5.332 1 97.25 75 CYS B N 1
ATOM 2057 C CA . CYS B 1 75 ? 5.016 0.085 4.789 1 97.25 75 CYS B CA 1
ATOM 2058 C C . CYS B 1 75 ? 3.977 0.295 5.883 1 97.25 75 CYS B C 1
ATOM 2060 O O . CYS B 1 75 ? 4.172 -0.137 7.02 1 97.25 75 CYS B O 1
ATOM 2062 N N . VAL B 1 76 ? 2.904 1.009 5.586 1 97.69 76 VAL B N 1
ATOM 2063 C CA . VAL B 1 76 ? 1.686 1.164 6.375 1 97.69 76 VAL B CA 1
ATOM 2064 C C . VAL B 1 76 ? 0.466 0.884 5.496 1 97.69 76 VAL B C 1
ATOM 2066 O O . VAL B 1 76 ? 0.405 1.325 4.348 1 97.69 76 VAL B O 1
ATOM 2069 N N . ARG B 1 77 ? -0.434 0.034 6.008 1 96.81 77 ARG B N 1
ATOM 2070 C CA . ARG B 1 77 ? -1.605 -0.328 5.215 1 96.81 77 ARG B CA 1
ATOM 2071 C C . ARG B 1 77 ? -2.848 -0.436 6.094 1 96.81 77 ARG B C 1
ATOM 2073 O O . ARG B 1 77 ? -2.836 -1.135 7.113 1 96.81 77 ARG B O 1
ATOM 2080 N N . TRP B 1 78 ? -3.914 0.289 5.633 1 94.56 78 TRP B N 1
ATOM 2081 C CA . TRP B 1 78 ? -5.211 0.12 6.285 1 94.56 78 TRP B CA 1
ATOM 2082 C C . TRP B 1 78 ? -5.867 -1.187 5.855 1 94.56 78 TRP B C 1
ATOM 2084 O O . TRP B 1 78 ? -5.762 -1.592 4.695 1 94.56 78 TRP B O 1
ATOM 2094 N N . SER B 1 79 ? -6.598 -1.746 6.82 1 89.56 79 SER B N 1
ATOM 2095 C CA . SER B 1 79 ? -7.508 -2.812 6.414 1 89.56 79 SER B CA 1
ATOM 2096 C C . SER B 1 79 ? -8.672 -2.266 5.594 1 89.56 79 SER B C 1
ATOM 2098 O O . SER B 1 79 ? -8.961 -1.068 5.641 1 89.56 79 SER B O 1
ATOM 2100 N N . HIS B 1 80 ? -9.312 -3.164 4.871 1 87.38 80 HIS B N 1
ATOM 2101 C CA . HIS B 1 80 ? -10.414 -2.725 4.023 1 87.38 80 HIS B CA 1
ATOM 2102 C C . HIS B 1 80 ? -11.547 -2.133 4.852 1 87.38 80 HIS B C 1
ATOM 2104 O O . HIS B 1 80 ? -12.242 -1.217 4.402 1 87.38 80 HIS B O 1
ATOM 2110 N N . SER B 1 81 ? -11.711 -2.648 6.047 1 85.06 81 SER B N 1
ATOM 2111 C CA . SER B 1 81 ? -12.758 -2.141 6.926 1 85.06 81 SER B CA 1
ATOM 2112 C C . SER B 1 81 ? -12.367 -0.798 7.535 1 85.06 81 SER B C 1
ATOM 2114 O O . SER B 1 81 ? -13.227 -0.064 8.031 1 85.06 81 SER B O 1
ATOM 2116 N N . GLY B 1 82 ? -11.086 -0.561 7.578 1 90.31 82 GLY B N 1
ATOM 2117 C CA . GLY B 1 82 ? -10.586 0.647 8.219 1 90.31 82 GLY B CA 1
ATOM 2118 C C . GLY B 1 82 ? -10.398 0.499 9.719 1 90.31 82 GLY B C 1
ATOM 2119 O O . GLY B 1 82 ? -9.938 1.426 10.383 1 90.31 82 GLY B O 1
ATOM 2120 N N . LYS B 1 83 ? -10.695 -0.603 10.219 1 89.56 83 LYS B N 1
ATOM 2121 C CA . LYS B 1 83 ? -10.617 -0.83 11.656 1 89.56 83 LYS B CA 1
ATOM 2122 C C . LYS B 1 83 ? -9.172 -1 12.109 1 89.56 83 LYS B C 1
ATOM 2124 O O . LYS B 1 83 ? -8.828 -0.672 13.25 1 89.56 83 LYS B O 1
ATOM 2129 N N . PHE B 1 84 ? -8.352 -1.505 11.227 1 90.5 84 PHE B N 1
ATOM 2130 C CA . PHE B 1 84 ? -6.973 -1.831 11.594 1 90.5 84 PHE B CA 1
ATOM 2131 C C . PHE B 1 84 ? -5.988 -1.119 10.672 1 90.5 84 PHE B C 1
ATOM 2133 O O . PHE B 1 84 ? -6.277 -0.892 9.5 1 90.5 84 PHE B O 1
ATOM 2140 N N . LEU B 1 85 ? -4.875 -0.733 11.234 1 94.44 85 LEU B N 1
ATOM 2141 C CA . LEU B 1 85 ? -3.701 -0.264 10.5 1 94.44 85 LEU B CA 1
ATOM 2142 C C . LEU B 1 85 ? -2.506 -1.18 10.742 1 94.44 85 LEU B C 1
ATOM 2144 O O . LEU B 1 85 ? -2.123 -1.415 11.891 1 94.44 85 LEU B O 1
ATOM 2148 N N . ALA B 1 86 ? -1.983 -1.71 9.688 1 94.31 86 ALA B N 1
ATOM 2149 C CA . ALA B 1 86 ? -0.792 -2.547 9.805 1 94.31 86 ALA B CA 1
ATOM 2150 C C . ALA B 1 86 ? 0.463 -1.773 9.406 1 94.31 86 ALA B C 1
ATOM 2152 O O . ALA B 1 86 ? 0.432 -0.967 8.477 1 94.31 86 ALA B O 1
ATOM 2153 N N . SER B 1 87 ? 1.542 -1.973 10.109 1 96.38 87 SER B N 1
ATOM 2154 C CA . SER B 1 87 ? 2.846 -1.396 9.789 1 96.38 87 SER B CA 1
ATOM 2155 C C . SER B 1 87 ? 3.945 -2.451 9.844 1 96.38 87 SER B C 1
ATOM 2157 O O . SER B 1 87 ? 3.859 -3.404 10.617 1 96.38 87 SER B O 1
ATOM 2159 N N . GLY B 1 88 ? 4.93 -2.328 8.945 1 95.12 88 GLY B N 1
ATOM 2160 C CA . GLY B 1 88 ? 6.078 -3.217 8.883 1 95.12 88 GLY B CA 1
ATOM 2161 C C . GLY B 1 88 ? 7.328 -2.535 8.359 1 95.12 88 GLY B C 1
ATOM 2162 O O . GLY B 1 88 ? 7.25 -1.511 7.68 1 95.12 88 GLY B O 1
ATOM 2163 N N . GLY B 1 89 ? 8.453 -3.178 8.711 1 95.56 89 GLY B N 1
ATOM 2164 C CA . GLY B 1 89 ? 9.664 -2.512 8.258 1 95.56 89 GLY B CA 1
ATOM 2165 C C . GLY B 1 89 ? 10.922 -3.316 8.516 1 95.56 89 GLY B C 1
ATOM 2166 O O . GLY B 1 89 ? 10.914 -4.543 8.391 1 95.56 89 GLY B O 1
ATOM 2167 N N . ASP B 1 90 ? 11.984 -2.555 8.82 1 95.06 90 ASP B N 1
ATOM 2168 C CA . ASP B 1 90 ? 13.328 -3.125 8.867 1 95.06 90 ASP B CA 1
ATOM 2169 C C . ASP B 1 90 ? 13.547 -3.898 10.164 1 95.06 90 ASP B C 1
ATOM 2171 O O . ASP B 1 90 ? 14.516 -4.648 10.289 1 95.06 90 ASP B O 1
ATOM 2175 N N . ASP B 1 91 ? 12.734 -3.768 11.141 1 93.62 91 ASP B N 1
ATOM 2176 C CA . ASP B 1 91 ? 12.883 -4.52 12.383 1 93.62 91 ASP B CA 1
ATOM 2177 C C . ASP B 1 91 ? 12.273 -5.914 12.258 1 93.62 91 ASP B C 1
ATOM 2179 O O . ASP B 1 91 ? 12.258 -6.684 13.219 1 93.62 91 ASP B O 1
ATOM 2183 N N . LYS B 1 92 ? 11.688 -6.242 11.133 1 91.94 92 LYS B N 1
ATOM 2184 C CA . LYS B 1 92 ? 11.148 -7.551 10.773 1 91.94 92 LYS B CA 1
ATOM 2185 C C . LYS B 1 92 ? 9.891 -7.863 11.57 1 91.94 92 LYS B C 1
ATOM 2187 O O . LYS B 1 92 ? 9.586 -9.031 11.828 1 91.94 92 LYS B O 1
ATOM 2192 N N . ILE B 1 93 ? 9.227 -6.82 11.984 1 90.25 93 ILE B N 1
ATOM 2193 C CA . ILE B 1 93 ? 8.008 -6.988 12.773 1 90.25 93 ILE B CA 1
ATOM 2194 C C . ILE B 1 93 ? 6.828 -6.34 12.055 1 90.25 93 ILE B C 1
ATOM 2196 O O . ILE B 1 93 ? 6.953 -5.238 11.516 1 90.25 93 ILE B O 1
ATOM 2200 N N . ILE B 1 94 ? 5.766 -7.047 12.039 1 90.69 94 ILE B N 1
ATOM 2201 C CA . ILE B 1 94 ? 4.492 -6.457 11.641 1 90.69 94 ILE B CA 1
ATOM 2202 C C . ILE B 1 94 ? 3.678 -6.105 12.883 1 90.69 94 ILE B C 1
ATOM 2204 O O . ILE B 1 94 ? 3.518 -6.93 13.789 1 90.69 94 ILE B O 1
ATOM 2208 N N . MET B 1 95 ? 3.248 -4.91 12.961 1 91.62 95 MET B N 1
ATOM 2209 C CA . MET B 1 95 ? 2.371 -4.469 14.047 1 91.62 95 MET B CA 1
ATOM 2210 C C . MET B 1 95 ? 0.995 -4.086 13.508 1 91.62 95 MET B C 1
ATOM 2212 O O . MET B 1 95 ? 0.891 -3.416 12.477 1 91.62 95 MET B O 1
ATOM 2216 N N . VAL B 1 96 ? -0.04 -4.531 14.172 1 91.19 96 VAL B N 1
ATOM 2217 C CA . VAL B 1 96 ? -1.411 -4.188 13.812 1 91.19 96 VAL B CA 1
ATOM 2218 C C . VAL B 1 96 ? -2.023 -3.293 14.891 1 91.19 96 VAL B C 1
ATOM 2220 O O . VAL B 1 96 ? -2.074 -3.672 16.062 1 91.19 96 VAL B O 1
ATOM 2223 N N . TRP B 1 97 ? -2.492 -2.125 14.406 1 92.5 97 TRP B N 1
ATOM 2224 C CA . TRP B 1 97 ? -2.984 -1.097 15.312 1 92.5 97 TRP B CA 1
ATOM 2225 C C . TRP B 1 97 ? -4.5 -0.962 15.219 1 92.5 97 TRP B C 1
ATOM 2227 O O . TRP B 1 97 ? -5.07 -1.093 14.133 1 92.5 97 TRP B O 1
ATOM 2237 N N . THR B 1 98 ? -5.145 -0.656 16.328 1 90.94 98 THR B N 1
ATOM 2238 C CA . THR B 1 98 ? -6.566 -0.333 16.359 1 90.94 98 THR B CA 1
ATOM 2239 C C . THR B 1 98 ? -6.816 0.913 17.203 1 90.94 98 THR B C 1
ATOM 2241 O O . THR B 1 98 ? -6.051 1.21 18.125 1 90.94 98 THR B O 1
ATOM 2244 N N . LEU B 1 99 ? -7.82 1.643 16.766 1 91.94 99 LEU B N 1
ATOM 2245 C CA . LEU B 1 99 ? -8.203 2.834 17.516 1 91.94 99 LEU B CA 1
ATOM 2246 C C . LEU B 1 99 ? -8.789 2.457 18.875 1 91.94 99 LEU B C 1
ATOM 2248 O O . LEU B 1 99 ? -9.68 1.611 18.953 1 91.94 99 LEU B O 1
ATOM 2252 N N . SER B 1 100 ? -8.203 3.027 19.875 1 87.56 100 SER B N 1
ATOM 2253 C CA . SER B 1 100 ? -8.727 2.777 21.219 1 87.56 100 SER B CA 1
ATOM 2254 C C . SER B 1 100 ? -9.977 3.607 21.484 1 87.56 100 SER B C 1
ATOM 2256 O O . SER B 1 100 ? -10.039 4.785 21.125 1 87.56 100 SER B O 1
ATOM 2258 N N . LYS B 1 101 ? -11.055 2.973 21.906 1 75.94 101 LYS B N 1
ATOM 2259 C CA . LYS B 1 101 ? -12.289 3.668 22.266 1 75.94 101 LYS B CA 1
ATOM 2260 C C . LYS B 1 101 ? -12.094 4.531 23.5 1 75.94 101 LYS B C 1
ATOM 2262 O O . LYS B 1 101 ? -12.906 5.41 23.797 1 75.94 101 LYS B O 1
ATOM 2267 N N . TYR B 1 102 ? -11.227 4.172 24.359 1 64.44 102 TYR B N 1
ATOM 2268 C CA . TYR B 1 102 ? -11 4.945 25.578 1 64.44 102 TYR B CA 1
ATOM 2269 C C . TYR B 1 102 ? -9.883 5.969 25.375 1 64.44 102 TYR B C 1
ATOM 2271 O O . TYR B 1 102 ? -8.703 5.609 25.344 1 64.44 102 TYR B O 1
ATOM 2279 N N . PRO B 1 103 ? -10.242 7.012 24.766 1 55.34 103 PRO B N 1
ATOM 2280 C CA . PRO B 1 103 ? -9.18 8 24.578 1 55.34 103 PRO B CA 1
ATOM 2281 C C . PRO B 1 103 ? -8.312 8.172 25.828 1 55.34 103 PRO B C 1
ATOM 2283 O O . PRO B 1 103 ? -8.836 8.18 26.953 1 55.34 103 PRO B O 1
ATOM 2286 N N . ASN B 1 104 ? -7.156 7.465 25.812 1 51.97 104 ASN B N 1
ATOM 2287 C CA . ASN B 1 104 ? -6.359 7.84 26.984 1 51.97 104 ASN B CA 1
ATOM 2288 C C . ASN B 1 104 ? -6.387 9.352 27.219 1 51.97 104 ASN B C 1
ATOM 2290 O O . ASN B 1 104 ? -6.484 10.125 26.266 1 51.97 104 ASN B O 1
ATOM 2294 N N . SER B 1 105 ? -6.961 9.711 28.328 1 45.84 105 SER B N 1
ATOM 2295 C CA . SER B 1 105 ? -6.652 11.078 28.734 1 45.84 105 SER B CA 1
ATOM 2296 C C . SER B 1 105 ? -5.27 11.492 28.234 1 45.84 105 SER B C 1
ATOM 2298 O O . SER B 1 105 ? -4.328 10.695 28.281 1 45.84 105 SER B O 1
ATOM 2300 N N . GLY B 1 106 ? -5.023 12.445 27.5 1 46.44 106 GLY B N 1
ATOM 2301 C CA . GLY B 1 106 ? -3.852 13.156 27.016 1 46.44 106 GLY B CA 1
ATOM 2302 C C . GLY B 1 106 ? -2.549 12.438 27.312 1 46.44 106 GLY B C 1
ATOM 2303 O O . GLY B 1 106 ? -1.82 12.82 28.234 1 46.44 106 GLY B O 1
ATOM 2304 N N . ASN B 1 107 ? -2.512 11.094 27.234 1 44.94 107 ASN B N 1
ATOM 2305 C CA . ASN B 1 107 ? -1.215 10.57 27.641 1 44.94 107 ASN B CA 1
ATOM 2306 C C . ASN B 1 107 ? -0.077 11.188 26.844 1 44.94 107 ASN B C 1
ATOM 2308 O O . ASN B 1 107 ? -0.147 11.25 25.609 1 44.94 107 ASN B O 1
ATOM 2312 N N . ILE B 1 108 ? 0.623 12.055 27.406 1 43.47 108 ILE B N 1
ATOM 2313 C CA . ILE B 1 108 ? 1.889 12.641 26.984 1 43.47 108 ILE B CA 1
ATOM 2314 C C . ILE B 1 108 ? 2.852 11.539 26.562 1 43.47 108 ILE B C 1
ATOM 2316 O O . ILE B 1 108 ? 3.066 10.57 27.297 1 43.47 108 ILE B O 1
ATOM 2320 N N . VAL B 1 109 ? 2.947 11.039 25.297 1 47.16 109 VAL B N 1
ATOM 2321 C CA . VAL B 1 109 ? 4.074 10.18 24.938 1 47.16 109 VAL B CA 1
ATOM 2322 C C . VAL B 1 109 ? 5.316 10.602 25.719 1 47.16 109 VAL B C 1
ATOM 2324 O O . VAL B 1 109 ? 5.746 11.75 25.641 1 47.16 109 VAL B O 1
ATOM 2327 N N . PHE B 1 110 ? 5.746 9.766 26.703 1 39.09 110 PHE B N 1
ATOM 2328 C CA . PHE B 1 110 ? 6.938 9.914 27.531 1 39.09 110 PHE B CA 1
ATOM 2329 C C . PHE B 1 110 ? 8.188 10 26.672 1 39.09 110 PHE B C 1
ATOM 2331 O O . PHE B 1 110 ? 8.414 9.148 25.797 1 39.09 110 PHE B O 1
ATOM 2338 N N . GLY B 1 111 ? 8.812 11.242 26.547 1 40.41 1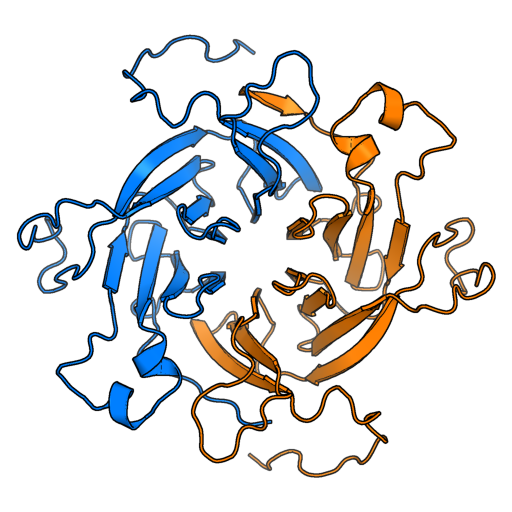11 GLY B N 1
ATOM 2339 C CA . GLY B 1 111 ? 10.055 11.773 26 1 40.41 111 GLY B CA 1
ATOM 2340 C C . GLY B 1 111 ? 9.844 12.953 25.078 1 40.41 111 GLY B C 1
ATOM 2341 O O . GLY B 1 111 ? 10.719 13.812 24.953 1 40.41 111 GLY B O 1
ATOM 2342 N N . THR B 1 112 ? 9.352 12.547 23.781 1 44.69 112 THR B N 1
ATOM 2343 C CA . THR B 1 112 ? 9.312 13.758 22.953 1 44.69 112 THR B CA 1
ATOM 2344 C C . THR B 1 112 ? 8.195 14.688 23.422 1 44.69 112 THR B C 1
ATOM 2346 O O . THR B 1 112 ? 7.113 14.227 23.797 1 44.69 112 THR B O 1
ATOM 2349 N N . LYS B 1 113 ? 8.469 15.836 23.984 1 48.06 113 LYS B N 1
ATOM 2350 C CA . LYS B 1 113 ? 7.641 16.875 24.578 1 48.06 113 LYS B CA 1
ATOM 2351 C C . LYS B 1 113 ? 6.223 16.844 24.016 1 48.06 113 LYS B C 1
ATOM 2353 O O . LYS B 1 113 ? 5.297 16.375 24.688 1 48.06 113 LYS B O 1
ATOM 2358 N N . ASN B 1 114 ? 5.738 17.969 23.219 1 54.97 114 ASN B N 1
ATOM 2359 C CA . ASN B 1 114 ? 4.578 18.766 22.875 1 54.97 114 ASN B CA 1
ATOM 2360 C C . ASN B 1 114 ? 3.676 18.047 21.875 1 54.97 114 ASN B C 1
ATOM 2362 O O . ASN B 1 114 ? 2.824 18.672 21.234 1 54.97 114 ASN B O 1
ATOM 2366 N N . ILE B 1 115 ? 3.98 16.75 21.719 1 62.72 115 ILE B N 1
ATOM 2367 C CA . ILE B 1 115 ? 3.045 16.234 20.719 1 62.72 115 ILE B CA 1
ATOM 2368 C C . ILE B 1 115 ? 1.904 15.5 21.422 1 62.72 115 ILE B C 1
ATOM 2370 O O . ILE B 1 115 ? 2.139 14.57 22.203 1 62.72 115 ILE B O 1
ATOM 2374 N N . VAL B 1 116 ? 0.765 16.109 21.484 1 76.44 116 VAL B N 1
ATOM 2375 C CA . VAL B 1 116 ? -0.436 15.5 22.062 1 76.44 116 VAL B CA 1
ATOM 2376 C C . VAL B 1 116 ? -1.157 14.68 20.984 1 76.44 116 VAL B C 1
ATOM 2378 O O . VAL B 1 116 ? -1.515 15.203 19.938 1 76.44 116 VAL B O 1
ATOM 2381 N N . ASN B 1 117 ? -1.199 13.297 21.188 1 87.06 117 ASN B N 1
ATOM 2382 C CA . ASN B 1 117 ? -2.033 12.469 20.312 1 87.06 117 ASN B CA 1
ATOM 2383 C C . ASN B 1 117 ? -3.518 12.727 20.562 1 87.06 117 ASN B C 1
ATOM 2385 O O . ASN B 1 117 ? -4.004 12.57 21.688 1 87.06 117 ASN B O 1
ATOM 2389 N N . ILE B 1 118 ? -4.16 13.234 19.562 1 88.75 118 ILE B N 1
ATOM 2390 C CA . ILE B 1 118 ? 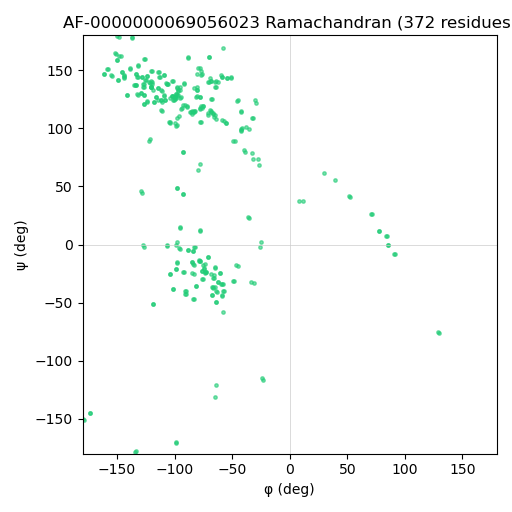-5.602 13.445 19.609 1 88.75 118 ILE B CA 1
ATOM 2391 C C . ILE B 1 118 ? -6.32 12.094 19.672 1 88.75 118 ILE B C 1
ATOM 2393 O O . ILE B 1 118 ? -7.348 11.961 20.328 1 88.75 118 ILE B O 1
ATOM 2397 N N . GLU B 1 119 ? -5.742 11.117 18.953 1 92.19 119 GLU B N 1
ATOM 2398 C CA . GLU B 1 119 ? -6.238 9.742 18.938 1 92.19 119 GLU B CA 1
ATOM 2399 C C . GLU B 1 119 ? -5.234 8.789 19.578 1 92.19 119 GLU B C 1
ATOM 2401 O O . GLU B 1 119 ? -4.023 9 19.484 1 92.19 119 GLU B O 1
ATOM 2406 N N . THR B 1 120 ? -5.879 7.762 20.172 1 91.62 120 THR B N 1
ATOM 2407 C CA . THR B 1 120 ? -5.031 6.723 20.734 1 91.62 120 THR B CA 1
ATOM 2408 C C . THR B 1 120 ? -5.164 5.422 19.953 1 91.62 120 THR B C 1
ATOM 2410 O O . THR B 1 120 ? -6.254 4.855 19.859 1 91.62 120 THR B O 1
ATOM 2413 N N . TRP B 1 121 ? -4.082 5.105 19.391 1 91.81 121 TRP B N 1
ATOM 2414 C CA . TRP B 1 121 ? -4.012 3.838 18.672 1 91.81 121 TRP B CA 1
ATOM 2415 C C . TRP B 1 121 ? -3.127 2.842 19.422 1 91.81 121 TRP B C 1
ATOM 2417 O O . TRP B 1 121 ? -1.992 3.158 19.781 1 91.81 121 TRP B O 1
ATOM 2427 N N . LYS B 1 122 ? -3.686 1.651 19.625 1 89.81 122 LYS B N 1
ATOM 2428 C CA . LYS B 1 122 ? -2.971 0.623 20.375 1 89.81 122 LYS B CA 1
ATOM 2429 C C . LYS B 1 122 ? -2.605 -0.558 19.484 1 89.81 122 LYS B C 1
ATOM 2431 O O . LYS B 1 122 ? -3.373 -0.927 18.594 1 89.81 122 LYS B O 1
ATOM 2436 N N . CYS B 1 123 ? -1.436 -1.094 19.797 1 90.06 123 CYS B N 1
ATOM 2437 C CA . CYS B 1 123 ? -1.009 -2.283 19.062 1 90.06 123 CYS B CA 1
ATOM 2438 C C . CYS B 1 123 ? -1.782 -3.512 19.531 1 90.06 123 CYS B C 1
ATOM 2440 O O . CYS B 1 123 ? -1.702 -3.9 20.688 1 90.06 123 CYS B O 1
ATOM 2442 N N . MET B 1 124 ? -2.449 -4.051 18.656 1 84.06 124 MET B N 1
ATOM 2443 C CA . MET B 1 124 ? -3.281 -5.203 18.984 1 84.06 124 MET B CA 1
ATOM 2444 C C . MET B 1 124 ? -2.504 -6.504 18.812 1 84.06 124 MET B C 1
ATOM 2446 O O . MET B 1 124 ? -2.664 -7.434 19.609 1 84.06 124 MET B O 1
ATOM 2450 N N . PHE B 1 125 ? -1.71 -6.562 17.75 1 81.69 125 PHE B N 1
ATOM 2451 C CA . PHE B 1 125 ? -0.973 -7.777 17.406 1 81.69 125 PHE B CA 1
ATOM 2452 C C . PHE B 1 125 ? 0.398 -7.434 16.828 1 81.69 125 PHE B C 1
ATOM 2454 O O . PHE B 1 125 ? 0.568 -6.395 16.203 1 81.69 125 PHE B O 1
ATOM 2461 N N . THR B 1 126 ? 1.321 -8.289 17.156 1 86.19 126 THR B N 1
ATOM 2462 C CA . THR B 1 126 ? 2.646 -8.219 16.547 1 86.19 126 THR B CA 1
ATOM 2463 C C . THR B 1 126 ? 3.031 -9.562 15.938 1 86.19 126 THR B C 1
ATOM 2465 O O . THR B 1 126 ? 2.754 -10.617 16.516 1 86.19 126 THR B O 1
ATOM 2468 N N . LEU B 1 127 ? 3.562 -9.492 14.75 1 80.62 127 LEU B N 1
ATOM 2469 C CA . LEU B 1 127 ? 4.09 -10.688 14.094 1 80.62 127 LEU B CA 1
ATOM 2470 C C . LEU B 1 127 ? 5.551 -10.492 13.703 1 80.62 127 LEU B C 1
ATOM 2472 O O . LEU B 1 127 ? 5.895 -9.516 13.023 1 80.62 127 LEU B O 1
ATOM 2476 N N . ARG B 1 128 ? 6.309 -11.336 14.172 1 81.62 128 ARG B N 1
ATOM 2477 C CA . ARG B 1 128 ? 7.727 -11.266 13.828 1 81.62 128 ARG B CA 1
ATOM 2478 C C . ARG B 1 128 ? 8.039 -12.125 12.609 1 81.62 128 ARG B C 1
ATOM 2480 O O . ARG B 1 128 ? 7.609 -13.281 12.539 1 81.62 128 ARG B O 1
ATOM 2487 N N . SER B 1 129 ? 8.523 -11.391 11.633 1 75.62 129 SER B N 1
ATOM 2488 C CA . SER B 1 129 ? 9.023 -12.125 10.469 1 75.62 129 SER B CA 1
ATOM 2489 C C . SER B 1 129 ? 10.422 -12.664 10.719 1 75.62 129 SER B C 1
ATOM 2491 O O . SER B 1 129 ? 11.273 -11.977 11.281 1 75.62 129 SER B O 1
ATOM 2493 N N . HIS B 1 130 ? 10.727 -13.93 10.531 1 65.06 130 HIS B N 1
ATOM 2494 C CA . HIS B 1 130 ? 11.984 -14.594 10.859 1 65.06 130 HIS B CA 1
ATOM 2495 C C . HIS B 1 130 ? 13.047 -14.305 9.805 1 65.06 130 HIS B C 1
ATOM 2497 O O . HIS B 1 130 ? 14.242 -14.484 10.055 1 65.06 130 HIS B O 1
ATOM 2503 N N . SER B 1 131 ? 12.672 -13.844 8.812 1 66.56 131 SER B N 1
ATOM 2504 C CA . SER B 1 131 ? 13.711 -13.945 7.789 1 66.56 131 SER B CA 1
ATOM 2505 C C . SER B 1 131 ? 14.141 -12.562 7.301 1 66.56 131 SER B C 1
ATOM 2507 O O . SER B 1 131 ? 15.336 -12.281 7.188 1 66.56 131 SER B O 1
ATOM 2509 N N . SER B 1 132 ? 13.344 -11.758 6.934 1 82.69 132 SER B N 1
ATOM 2510 C CA . SER B 1 132 ? 13.82 -10.578 6.207 1 82.69 132 SER B CA 1
ATOM 2511 C C . SER B 1 132 ? 12.961 -9.359 6.508 1 82.69 132 SER B C 1
ATOM 2513 O O . SER B 1 132 ? 11.883 -9.484 7.098 1 82.69 132 SER B O 1
ATOM 2515 N N . ASP B 1 133 ? 13.586 -8.172 6.18 1 91.12 133 ASP B N 1
ATOM 2516 C CA . ASP B 1 133 ? 12.859 -6.906 6.258 1 91.12 133 ASP B CA 1
ATOM 2517 C C . ASP B 1 133 ? 11.531 -6.992 5.508 1 91.12 133 ASP B C 1
ATOM 2519 O O . ASP B 1 133 ? 11.414 -7.711 4.512 1 91.12 133 ASP B O 1
ATOM 2523 N N . ILE B 1 134 ? 10.594 -6.359 6.035 1 92.94 134 ILE B N 1
ATOM 2524 C CA . ILE B 1 134 ? 9.305 -6.262 5.363 1 92.94 134 ILE B CA 1
ATOM 2525 C C . ILE B 1 134 ? 9.289 -5.035 4.453 1 92.94 134 ILE B C 1
ATOM 2527 O O . ILE B 1 134 ? 9.43 -3.904 4.918 1 92.94 134 ILE B O 1
ATOM 2531 N N . LEU B 1 135 ? 9.117 -5.254 3.154 1 95.12 135 LEU B N 1
ATOM 2532 C CA . LEU B 1 135 ? 9.133 -4.156 2.193 1 95.12 135 LEU B CA 1
ATOM 2533 C C . LEU B 1 135 ? 7.73 -3.588 1.997 1 95.12 135 LEU B C 1
ATOM 2535 O O . LEU B 1 135 ? 7.559 -2.371 1.896 1 95.12 135 LEU B O 1
ATOM 2539 N N . ASP B 1 136 ? 6.797 -4.453 1.905 1 96.62 136 ASP B N 1
ATOM 2540 C CA . ASP B 1 136 ? 5.398 -4.07 1.714 1 96.62 136 ASP B CA 1
ATOM 2541 C C . ASP B 1 136 ? 4.457 -5.113 2.312 1 96.62 136 ASP B C 1
ATOM 2543 O O . ASP B 1 136 ? 4.887 -6.211 2.67 1 96.62 136 ASP B O 1
ATOM 2547 N N . LEU B 1 137 ? 3.18 -4.625 2.449 1 93.44 137 LEU B N 1
ATOM 2548 C CA . LEU B 1 137 ? 2.164 -5.473 3.066 1 93.44 137 LEU B CA 1
ATOM 2549 C C . LEU B 1 137 ? 0.805 -5.254 2.41 1 93.44 137 LEU B C 1
ATOM 2551 O O . LEU B 1 137 ? 0.504 -4.152 1.945 1 93.44 137 LEU B O 1
ATOM 2555 N N . ALA B 1 138 ? 0.058 -6.301 2.279 1 92.88 138 ALA B N 1
ATOM 2556 C CA . ALA B 1 138 ? -1.311 -6.227 1.775 1 92.88 138 ALA B CA 1
ATOM 2557 C C . ALA B 1 138 ? -2.256 -7.059 2.637 1 92.88 138 ALA B C 1
ATOM 2559 O O . ALA B 1 138 ? -1.913 -8.164 3.055 1 92.88 138 ALA B O 1
ATOM 2560 N N . CYS B 1 139 ? -3.418 -6.477 2.902 1 87.06 139 CYS B N 1
ATOM 2561 C CA . CYS B 1 139 ? -4.414 -7.152 3.727 1 87.06 139 CYS B CA 1
ATOM 2562 C C . CYS B 1 139 ? -5.461 -7.844 2.861 1 87.06 139 CYS B C 1
ATOM 2564 O O . CYS B 1 139 ? -6.043 -7.223 1.968 1 87.06 139 CYS B O 1
ATOM 2566 N N . HIS B 1 140 ? -5.68 -9.094 3.143 1 83.94 140 HIS B N 1
ATOM 2567 C CA . HIS B 1 140 ? -6.762 -9.789 2.457 1 83.94 140 HIS B CA 1
ATOM 2568 C C . HIS B 1 140 ? -8.109 -9.477 3.094 1 83.94 140 HIS B C 1
ATOM 2570 O O . HIS B 1 140 ? -8.227 -9.438 4.32 1 83.94 140 HIS B O 1
ATOM 2576 N N . PRO B 1 141 ? -9.078 -9.148 2.145 1 77.31 141 PRO B N 1
ATOM 2577 C CA . PRO B 1 141 ? -10.367 -8.734 2.693 1 77.31 141 PRO B CA 1
ATOM 2578 C C . PRO B 1 141 ? -11.102 -9.867 3.404 1 77.31 141 PRO B C 1
ATOM 2580 O O . PRO B 1 141 ? -11.945 -9.617 4.273 1 77.31 141 PRO B O 1
ATOM 2583 N N . MET B 1 142 ? -11.07 -11.016 2.762 1 67 142 MET B N 1
ATOM 2584 C CA . MET B 1 142 ? -11.914 -12.086 3.281 1 67 142 MET B CA 1
ATOM 2585 C C . MET B 1 142 ? -11.297 -12.703 4.531 1 67 142 MET B C 1
ATOM 2587 O O . MET B 1 142 ? -10.086 -12.891 4.602 1 67 142 MET B O 1
ATOM 2591 N N . THR B 1 143 ? -12 -12.578 5.57 1 54.75 143 THR B N 1
ATOM 2592 C CA . THR B 1 143 ? -11.68 -13.281 6.809 1 54.75 143 THR B CA 1
ATOM 2593 C C . THR B 1 143 ? -11.844 -14.789 6.633 1 54.75 143 THR B C 1
ATOM 2595 O O . THR B 1 143 ? -11.367 -15.57 7.461 1 54.75 143 THR B O 1
ATOM 2598 N N . HIS B 1 144 ? -12.703 -15.102 5.707 1 49.22 144 HIS B N 1
ATOM 2599 C CA . HIS B 1 144 ? -13.094 -16.5 5.676 1 49.22 144 HIS B CA 1
ATOM 2600 C C . HIS B 1 144 ? -12.211 -17.297 4.723 1 49.22 144 HIS B C 1
ATOM 2602 O O . HIS B 1 144 ? -12.555 -17.484 3.557 1 49.22 144 HIS B O 1
ATOM 2608 N N . ILE B 1 145 ? -11.039 -17 4.836 1 47.62 145 ILE B N 1
ATOM 2609 C CA . ILE B 1 145 ? -10.281 -17.797 3.877 1 47.62 145 ILE B CA 1
ATOM 2610 C C . ILE B 1 145 ? -10.516 -19.281 4.137 1 47.62 145 ILE B C 1
ATOM 2612 O O . ILE B 1 145 ? -10.906 -19.672 5.238 1 47.62 145 ILE B O 1
ATOM 2616 N N . TRP B 1 146 ? -10 -20.078 3.098 1 43.16 146 TRP B N 1
ATOM 2617 C CA . TRP B 1 146 ? -10.25 -21.453 2.68 1 43.16 146 TRP B CA 1
ATOM 2618 C C . TRP B 1 146 ? -9.969 -22.422 3.818 1 43.16 146 TRP B C 1
ATOM 2620 O O . TRP B 1 146 ? -10.43 -23.562 3.797 1 43.16 146 TRP B O 1
ATOM 2630 N N . HIS B 1 147 ? -8.703 -22.328 4.266 1 45.56 147 HIS B N 1
ATOM 2631 C CA . HIS B 1 147 ? -8.312 -23.641 4.758 1 45.56 147 HIS B CA 1
ATOM 2632 C C . HIS B 1 147 ? -9.141 -24.047 5.969 1 45.56 147 HIS B C 1
ATOM 2634 O O . HIS B 1 147 ? -9.625 -23.188 6.715 1 45.56 147 HIS B O 1
ATOM 2640 N N . HIS B 1 148 ? -9.461 -25.281 5.934 1 47.31 148 HIS B N 1
ATOM 2641 C CA . HIS B 1 148 ? -10.219 -26 6.953 1 47.31 148 HIS B CA 1
ATOM 2642 C C . HIS B 1 148 ? -9.961 -25.406 8.336 1 47.31 148 HIS B C 1
ATOM 2644 O O . HIS B 1 148 ? -10.867 -25.375 9.18 1 47.31 148 HIS B O 1
ATOM 2650 N N . ASP B 1 149 ? -8.836 -24.953 8.508 1 47.12 149 ASP B N 1
ATOM 2651 C CA . ASP B 1 149 ? -8.555 -24.625 9.906 1 47.12 149 ASP B CA 1
ATOM 2652 C C . ASP B 1 149 ? -8.547 -23.109 10.109 1 47.12 149 ASP B C 1
ATOM 2654 O O . ASP B 1 149 ? -8.148 -22.625 11.172 1 47.12 149 ASP B O 1
ATOM 2658 N N . ILE B 1 150 ? -8.742 -22.359 9.117 1 49.19 150 ILE B N 1
ATOM 2659 C CA . ILE B 1 150 ? -8.672 -20.922 9.383 1 49.19 150 ILE B CA 1
ATOM 2660 C C . ILE B 1 150 ? -10.023 -20.422 9.875 1 49.19 150 ILE B C 1
ATOM 2662 O O . ILE B 1 150 ? -11.047 -20.656 9.234 1 49.19 150 ILE B O 1
ATOM 2666 N N . ASN B 1 151 ? -10.055 -20.047 11.078 1 54.22 151 ASN B N 1
ATOM 2667 C CA . ASN B 1 151 ? -11.242 -19.469 11.703 1 54.22 151 ASN B CA 1
ATOM 2668 C C . ASN B 1 151 ? -11.625 -18.141 11.055 1 54.22 151 ASN B C 1
ATOM 2670 O O . ASN B 1 151 ? -10.766 -17.438 10.508 1 54.22 151 ASN B O 1
ATOM 2674 N N . ILE B 1 152 ? -12.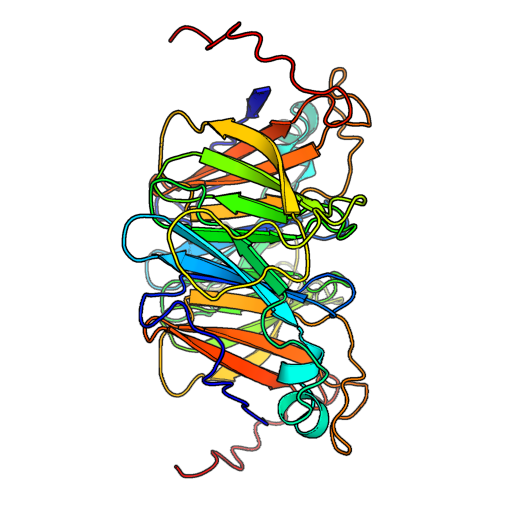875 -17.844 10.852 1 51.59 152 ILE B N 1
ATOM 2675 C CA . ILE B 1 152 ? -13.539 -16.672 10.273 1 51.59 152 ILE B CA 1
ATOM 2676 C C . ILE B 1 152 ? -12.922 -15.391 10.828 1 51.59 152 ILE B C 1
ATOM 2678 O O . ILE B 1 152 ? -12.953 -14.352 10.172 1 51.59 152 ILE B O 1
ATOM 2682 N N . HIS B 1 153 ? -12.258 -15.547 11.914 1 57.38 153 HIS B N 1
ATOM 2683 C CA . HIS B 1 153 ? -11.773 -14.352 12.602 1 57.38 153 HIS B CA 1
ATOM 2684 C C . HIS B 1 153 ? -10.312 -14.078 12.266 1 57.38 153 HIS B C 1
ATOM 2686 O O . HIS B 1 153 ? -9.75 -13.078 12.703 1 57.38 153 HIS B O 1
ATOM 2692 N N . ASP B 1 154 ? -9.859 -14.953 11.398 1 63.88 154 ASP B N 1
ATOM 2693 C CA . ASP B 1 154 ? -8.43 -14.797 11.141 1 63.88 154 ASP B CA 1
ATOM 2694 C C . ASP B 1 154 ? -8.172 -13.719 10.094 1 63.88 154 ASP B C 1
ATOM 2696 O O . ASP B 1 154 ? -8.977 -13.531 9.18 1 63.88 154 ASP B O 1
ATOM 2700 N N . LYS B 1 155 ? -7.195 -12.859 10.391 1 71.94 155 LYS B N 1
ATOM 2701 C CA . LYS B 1 155 ? -6.758 -11.867 9.414 1 71.94 155 LYS B CA 1
ATOM 2702 C C . LYS B 1 155 ? -5.555 -12.375 8.625 1 71.94 155 LYS B C 1
ATOM 2704 O O . LYS B 1 155 ? -4.637 -12.969 9.188 1 71.94 155 LYS B O 1
ATOM 2709 N N . VAL B 1 156 ? -5.711 -12.312 7.355 1 74.62 156 VAL B N 1
ATOM 2710 C CA . VAL B 1 156 ? -4.633 -12.773 6.484 1 74.62 156 VAL B CA 1
ATOM 2711 C C . VAL B 1 156 ? -3.895 -11.578 5.895 1 74.62 156 VAL B C 1
ATOM 2713 O O . VAL B 1 156 ? -4.516 -10.672 5.336 1 74.62 156 VAL B O 1
ATOM 2716 N N . TYR B 1 157 ? -2.572 -11.609 6.098 1 81.5 157 TYR B N 1
ATOM 2717 C CA . TYR B 1 157 ? -1.698 -10.602 5.508 1 81.5 157 TYR B CA 1
ATOM 2718 C C . TYR B 1 157 ? -0.678 -11.242 4.574 1 81.5 157 TYR B C 1
ATOM 2720 O O . TYR B 1 157 ? -0.184 -12.344 4.848 1 81.5 157 TYR B O 1
ATOM 2728 N N . MET B 1 158 ? -0.455 -10.578 3.473 1 84 158 MET B N 1
ATOM 2729 C CA . MET B 1 158 ? 0.666 -10.922 2.604 1 84 158 MET B CA 1
ATOM 2730 C C . MET B 1 158 ? 1.776 -9.883 2.709 1 84 158 MET B C 1
ATOM 2732 O O . MET B 1 158 ? 1.503 -8.68 2.799 1 84 158 MET B O 1
ATOM 2736 N N . THR B 1 159 ? 3.031 -10.383 2.748 1 88.5 159 THR B N 1
ATOM 2737 C CA . THR B 1 159 ? 4.191 -9.5 2.828 1 88.5 159 THR B CA 1
ATOM 2738 C C . THR B 1 159 ? 5.242 -9.891 1.795 1 88.5 159 THR B C 1
ATOM 2740 O O . THR B 1 159 ? 5.207 -11 1.256 1 88.5 159 THR B O 1
ATOM 2743 N N . ASN B 1 160 ? 5.969 -8.969 1.439 1 86.62 160 ASN B N 1
ATOM 2744 C CA . ASN B 1 160 ? 7.156 -9.273 0.652 1 86.62 160 ASN B CA 1
ATOM 2745 C C . ASN B 1 160 ? 8.422 -8.703 1.292 1 86.62 160 ASN B C 1
ATOM 2747 O O . ASN B 1 160 ? 8.344 -7.836 2.162 1 86.62 160 ASN B O 1
ATOM 2751 N N . ASP B 1 161 ? 9.594 -9.32 0.846 1 84.5 161 ASP B N 1
ATOM 2752 C CA . ASP B 1 161 ? 10.867 -8.906 1.43 1 84.5 161 ASP B CA 1
ATOM 2753 C C . ASP B 1 161 ? 11.93 -8.703 0.348 1 84.5 161 ASP B C 1
ATOM 2755 O O . ASP B 1 161 ? 11.609 -8.688 -0.843 1 84.5 161 ASP B O 1
ATOM 2759 N N . ILE B 1 162 ? 13.094 -8.367 0.814 1 78 162 ILE B N 1
ATOM 2760 C CA . ILE B 1 162 ? 14.18 -8.008 -0.087 1 78 162 ILE B CA 1
ATOM 2761 C C . ILE B 1 162 ? 14.68 -9.258 -0.818 1 78 162 ILE B C 1
ATOM 2763 O O . ILE B 1 162 ? 15.43 -9.156 -1.79 1 78 162 ILE B O 1
ATOM 2767 N N . PHE B 1 163 ? 14.242 -10.453 -0.392 1 74.19 163 PHE B N 1
ATOM 2768 C CA . PHE B 1 163 ? 14.68 -11.688 -1.038 1 74.19 163 PHE B CA 1
ATOM 2769 C C . PHE B 1 163 ? 13.68 -12.133 -2.092 1 74.19 163 PHE B C 1
ATOM 2771 O O . PHE B 1 163 ? 13.664 -13.305 -2.482 1 74.19 163 PHE B O 1
ATOM 2778 N N . ARG B 1 164 ? 12.812 -11.258 -2.434 1 74.5 164 ARG B N 1
ATOM 2779 C CA . ARG B 1 164 ? 11.922 -11.438 -3.57 1 74.5 164 ARG B CA 1
ATOM 2780 C C . ARG B 1 164 ? 10.773 -12.383 -3.219 1 74.5 164 ARG B C 1
ATOM 2782 O O . ARG B 1 164 ? 10.109 -12.914 -4.109 1 74.5 164 ARG B O 1
ATOM 2789 N N . ASN B 1 165 ? 10.648 -12.672 -1.924 1 78.88 165 ASN B N 1
ATOM 2790 C CA . ASN B 1 165 ? 9.609 -13.602 -1.499 1 78.88 165 ASN B CA 1
ATOM 2791 C C . ASN B 1 165 ? 8.32 -12.867 -1.13 1 78.88 165 ASN B C 1
ATOM 2793 O O . ASN B 1 165 ? 8.367 -11.781 -0.548 1 78.88 165 ASN B O 1
ATOM 2797 N N . VAL B 1 166 ? 7.293 -13.516 -1.582 1 84.94 166 VAL B N 1
ATOM 2798 C CA . VAL B 1 166 ? 5.984 -13.164 -1.034 1 84.94 166 VAL B CA 1
ATOM 2799 C C . VAL B 1 166 ? 5.559 -14.211 -0.008 1 84.94 166 VAL B C 1
ATOM 2801 O O . VAL B 1 166 ? 5.645 -15.414 -0.265 1 84.94 166 VAL B O 1
ATOM 2804 N N . VAL B 1 167 ? 5.203 -13.75 1.163 1 82.88 167 VAL B N 1
ATOM 2805 C CA . VAL B 1 167 ? 4.832 -14.641 2.26 1 82.88 167 VAL B CA 1
ATOM 2806 C C . VAL B 1 167 ? 3.406 -14.336 2.709 1 82.88 167 VAL B C 1
ATOM 2808 O O . VAL B 1 167 ? 3.029 -13.172 2.865 1 82.88 167 VAL B O 1
ATOM 2811 N N . ILE B 1 168 ? 2.645 -15.305 2.908 1 78.94 168 ILE B N 1
ATOM 2812 C CA . ILE B 1 168 ? 1.287 -15.18 3.43 1 78.94 168 ILE B CA 1
ATOM 2813 C C . ILE B 1 168 ? 1.278 -15.492 4.926 1 78.94 168 ILE B C 1
ATOM 2815 O O . ILE B 1 168 ? 1.782 -16.531 5.352 1 78.94 168 ILE B O 1
ATOM 2819 N N . ARG B 1 169 ? 0.751 -14.531 5.629 1 75.19 169 ARG B N 1
ATOM 2820 C CA . ARG B 1 169 ? 0.714 -14.648 7.082 1 75.19 169 ARG B CA 1
ATOM 2821 C C . ARG B 1 169 ? -0.722 -14.648 7.594 1 75.19 169 ARG B C 1
ATOM 2823 O O . ARG B 1 169 ? -1.539 -13.828 7.168 1 75.19 169 ARG B O 1
ATOM 2830 N N . ARG B 1 170 ? -0.926 -15.57 8.43 1 71.25 170 ARG B N 1
ATOM 2831 C CA . ARG B 1 170 ? -2.254 -15.672 9.031 1 71.25 170 ARG B CA 1
ATOM 2832 C C . ARG B 1 170 ? -2.217 -15.297 10.508 1 71.25 170 ARG B C 1
ATOM 2834 O O . ARG B 1 170 ? -1.369 -15.789 11.258 1 71.25 170 ARG B O 1
ATOM 2841 N N . PHE B 1 171 ? -3.049 -14.289 10.812 1 65 171 PHE B N 1
ATOM 2842 C CA . PHE B 1 171 ? -3.199 -13.906 12.211 1 65 171 PHE B CA 1
ATOM 2843 C C . PHE B 1 171 ? -4.426 -14.57 12.828 1 65 171 PHE B C 1
ATOM 2845 O O . PHE B 1 171 ? -5.539 -14.406 12.328 1 65 171 PHE B O 1
ATOM 2852 N N . ARG B 1 172 ? -4.094 -15.5 13.742 1 58.78 172 ARG B N 1
ATOM 2853 C CA . ARG B 1 172 ? -5.172 -16.203 14.422 1 58.78 172 ARG B CA 1
ATOM 2854 C C . ARG B 1 172 ? -5.742 -15.359 15.562 1 58.78 172 ARG B C 1
ATOM 2856 O O . ARG B 1 172 ? -5.008 -14.633 16.234 1 58.78 172 ARG B O 1
ATOM 2863 N N . ASN B 1 173 ? -7.129 -15.469 15.867 1 55.34 173 ASN B N 1
ATOM 2864 C CA . ASN B 1 173 ? -8.031 -15.008 16.922 1 55.34 173 ASN B CA 1
ATOM 2865 C C . ASN B 1 173 ? -7.699 -13.586 17.375 1 55.34 173 ASN B C 1
ATOM 2867 O O . ASN B 1 173 ? -7.043 -13.391 18.391 1 55.34 173 ASN B O 1
ATOM 2871 N N . LEU B 1 174 ? -7.66 -12.617 16.5 1 50.12 174 LEU B N 1
ATOM 2872 C CA . LEU B 1 174 ? -7.402 -11.242 16.922 1 50.12 174 LEU B CA 1
ATOM 2873 C C . LEU B 1 174 ? -8.297 -10.867 18.109 1 50.12 174 LEU B C 1
ATOM 2875 O O . LEU B 1 174 ? -7.973 -9.945 18.859 1 50.12 174 LEU B O 1
ATOM 2879 N N . LEU B 1 175 ? -9.383 -11.328 18.25 1 43.97 175 LEU B N 1
ATOM 2880 C CA . LEU B 1 175 ? -10.203 -10.953 19.391 1 43.97 175 LEU B CA 1
ATOM 2881 C C . LEU B 1 175 ? -9.672 -11.602 20.672 1 43.97 175 LEU B C 1
ATOM 2883 O O . LEU B 1 175 ? -10.18 -11.328 21.766 1 43.97 175 LEU B O 1
ATOM 2887 N N . LYS B 1 176 ? -8.961 -12.719 20.625 1 40.34 176 LYS B N 1
ATOM 2888 C CA . LYS B 1 176 ? -8.531 -13.086 21.969 1 40.34 176 LYS B CA 1
ATOM 2889 C C . LYS B 1 176 ? -7.262 -12.344 22.375 1 40.34 176 LYS B C 1
ATOM 2891 O O . LYS B 1 176 ? -6.297 -12.297 21.609 1 40.34 176 LYS B O 1
ATOM 2896 N N . PRO B 1 177 ? -7.297 -11.445 23.391 1 36.28 177 PRO B N 1
ATOM 2897 C CA . PRO B 1 177 ? -6.09 -10.828 23.938 1 36.28 177 PRO B CA 1
ATOM 2898 C C . PRO B 1 177 ? -4.895 -11.781 23.953 1 36.28 177 PRO B C 1
ATOM 2900 O O . PRO B 1 177 ? -5.031 -12.938 24.359 1 36.28 177 PRO B O 1
ATOM 2903 N N . MET B 1 178 ? -3.98 -11.688 22.984 1 34.31 178 MET B N 1
ATOM 2904 C CA . MET B 1 178 ? -2.773 -12.492 23.125 1 34.31 178 MET B CA 1
ATOM 2905 C C . MET B 1 178 ? -2.309 -12.531 24.578 1 34.31 178 MET B C 1
ATOM 2907 O O . MET B 1 178 ? -1.948 -11.492 25.141 1 34.31 178 MET B O 1
ATOM 2911 N N . THR B 1 179 ? -2.779 -13.234 25.406 1 30.34 179 THR B N 1
ATOM 2912 C CA . THR B 1 179 ? -1.88 -13.555 26.5 1 30.34 179 THR B CA 1
ATOM 2913 C C . THR B 1 179 ? -0.497 -13.93 25.984 1 30.34 179 THR B C 1
ATOM 2915 O 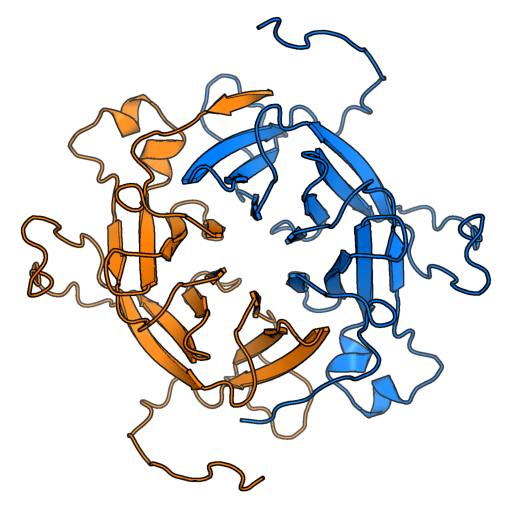O . THR B 1 179 ? -0.378 -14.617 24.969 1 30.34 179 THR B O 1
ATOM 2918 N N . PRO B 1 180 ? 0.601 -13.25 26.438 1 30.28 180 PRO B N 1
ATOM 2919 C CA . PRO B 1 180 ? 1.991 -13.609 26.141 1 30.28 180 PRO B CA 1
ATOM 2920 C C . PRO B 1 180 ? 2.205 -15.117 26.062 1 30.28 180 PRO B C 1
ATOM 2922 O O . PRO B 1 180 ? 3.348 -15.586 26.094 1 30.28 180 PRO B O 1
ATOM 2925 N N . LYS B 1 181 ? 1.335 -16.031 25.828 1 30.2 181 LYS B N 1
ATOM 2926 C CA . LYS B 1 181 ? 2.051 -17.297 25.859 1 30.2 181 LYS B CA 1
ATOM 2927 C C . LYS B 1 181 ? 3.061 -17.391 24.719 1 30.2 181 LYS B C 1
ATOM 2929 O O . LYS B 1 181 ? 2.742 -17.062 23.578 1 30.2 181 LYS B O 1
ATOM 2934 N N . LEU B 1 182 ? 4.48 -17.344 24.922 1 28.48 182 LEU B N 1
ATOM 2935 C CA . LEU B 1 182 ? 5.734 -17.75 24.297 1 28.48 182 LEU B CA 1
ATOM 2936 C C . LEU B 1 182 ? 5.523 -18.938 23.375 1 28.48 182 LEU B C 1
ATOM 2938 O O . LEU B 1 182 ? 6.477 -19.641 23.031 1 28.48 182 LEU B O 1
ATOM 2942 N N . SER B 1 183 ? 4.387 -19.469 23.156 1 27.84 183 SER B N 1
ATOM 2943 C CA . SER B 1 183 ? 4.504 -20.844 22.688 1 27.84 183 SER B CA 1
ATOM 2944 C C . SER B 1 183 ? 5.195 -20.891 21.328 1 27.84 183 SER B C 1
ATOM 2946 O O . SER B 1 183 ? 6.227 -21.547 21.172 1 27.84 183 SER B O 1
ATOM 2948 N N . SER B 1 184 ? 4.598 -21.672 20.266 1 24.17 184 SER B N 1
ATOM 2949 C CA . SER B 1 184 ? 5.246 -22.531 19.281 1 24.17 184 SER B CA 1
ATOM 2950 C C . SER B 1 184 ? 5.871 -21.703 18.156 1 24.17 184 SER B C 1
ATOM 2952 O O . SER B 1 184 ? 5.168 -20.984 17.438 1 24.17 184 SER B O 1
ATOM 2954 N N . ILE B 1 185 ? 6.938 -20.938 18.375 1 25.28 185 ILE B N 1
ATOM 2955 C CA . ILE B 1 185 ? 8.086 -20.703 17.5 1 25.28 185 ILE B CA 1
ATOM 2956 C C . ILE B 1 185 ? 8.281 -21.906 16.578 1 25.28 185 ILE B C 1
ATOM 2958 O O . ILE B 1 185 ? 8.594 -23.016 17.047 1 25.28 185 ILE B O 1
ATOM 2962 N N . ALA B 1 186 ? 7.426 -22.188 15.648 1 24.72 186 ALA B N 1
ATOM 2963 C CA . ALA B 1 186 ? 7.785 -23.391 14.898 1 24.72 186 ALA B CA 1
ATOM 2964 C C . ALA B 1 186 ? 9.281 -23.422 14.602 1 24.72 186 ALA B C 1
ATOM 2966 O O . ALA B 1 186 ? 9.859 -22.422 14.188 1 24.72 186 ALA B O 1
ATOM 2967 N N . LYS B 1 187 ? 10.094 -24.203 15.398 1 23.08 187 LYS B N 1
ATOM 2968 C CA . LYS B 1 187 ? 11.453 -24.719 15.25 1 23.08 187 LYS B CA 1
ATOM 2969 C C . LYS B 1 187 ? 11.781 -24.984 13.789 1 23.08 187 LYS B C 1
ATOM 2971 O O . LYS B 1 187 ? 11.148 -25.812 13.141 1 23.08 187 LYS B O 1
ATOM 2976 N N . PHE B 1 188 ? 12.016 -23.922 12.914 1 19.22 188 PHE B N 1
ATOM 2977 C CA . PHE B 1 188 ? 13 -24.391 11.945 1 19.22 188 PHE B CA 1
ATOM 2978 C C . PHE B 1 188 ? 14.352 -24.625 12.617 1 19.22 188 PHE B C 1
ATOM 2980 O O . PHE B 1 188 ? 14.68 -23.969 13.609 1 19.22 188 PHE B O 1
#

Nearest PDB structures (foldseek):
  8ghm-assembly1_G  TM=7.756E-01  e=3.246E-10  Saccharomyces cerevisiae
  8ghn-assembly1_G  TM=7.756E-01  e=4.779E-10  Saccharomyces cerevisiae
  8ghn-assembly1_A  TM=7.756E-01  e=5.050E-10  Saccharomyces cerevisiae
  8enz-assembly2_B  TM=7.054E-01  e=9.402E-06  Schizosaccharomyces pombe
  6f3t-assembly3_C  TM=7.544E-01  e=4.665E-05  Homo sapiens

Organism: Acyrthosiphon pisum (NCBI:txid7029)

Foldseek 3Di:
DDDDDDPPPDLVPFDWQEWDAQLVRQWIWTWWDHDQAIKIWIAGCCLVPDVVLVPDPVRGGTADMDGPGRHGWQYWDAANVRQWIWIFWFSQKIWIKGWDPPAPDQPQPPPDGPDGRNTDIDTLDMDGHPPAGWNYKDWDNQQPDPDPPRDSQKTKMWTDHPVGDIDIDIHHPSVPRPPPPPDCPPDD/DDDDDDPPPDLVPFDWQEWDAQLVRQWIWTWWDHDQAIKIWIAGCCLVPDVVLVPDPVRGGTADMDGPGRHGWQYWDAANVRQWIWIFWFSQKIWIKGWDPPAPPQPQPPPDGPDGRNTDIDTLDMDGHPPFGWNYKDWDRQLDDDDPPRDSNKTWMWTDHPVGDIDIDIHHPSVPRPPPPPDCPPDD

Sequence (376 aa):
MIILKPSWISHNGMPIFSIDIHPDGTRLATGGQGRDSGLVMLWNTAAVLDENSENDENVPKMLCQVDSHLASVNCVRWSHSGKFLASGGDDKIIMVWTLSKYPNSGNIVFGTKNIVNIETWKCMFTLRSHSSDILDLACHPMTHIWHHDINIHDKVYMTNDIFRNVVIRRFRNLLKPMTPKLSSIAKFMIILKPSWISHNGMPIFSIDIHPDGTRLATGGQGRDSGLVMLWNTAAVLDENSENDENVPKMLCQVDSHLASVNCVRWSHSGKFLASGGDDKIIMVWTLSKYPNSGNIVFGTKNIVNIETWKCMFTLRSHSSDILDLACHPMTHIWHHDINIHDKVYMTNDIFRNVVIRRFRNLLKPMTPKLSSIAKF

pLDDT: mean 78.27, std 20.94, range [18.88, 97.75]

Radius of gyration: 20.53 Å; Cα contacts (8 Å, |Δi|>4): 985; chains: 2; bounding box: 33×55×57 Å

Secondary structure (DSSP, 8-state):
--EE--TT--BTTBPEEEEEE-TTSSEEEEEEE-SSSEEEEEEEHHHHH-HHHHH-TTS-SEEEEE---SS-EEEEEE-TTSSEEEEEETTSEEEEEEE-SS--SS-B-SSS-S-B-SS-EEEEEEEE-SSS---EEEE-S-S--SSTT--TTPEEEEEE-TTS-EEEEEE--TTS------------/--EE--TT--BTTBPEEEEEE-TTSSEEEEEEE-SSSEEEEEEEHHHHH-HHHHH-TTS-SEEEEE---SS-EEEEEE-TTSSEEEEEETTSEEEEEEE-SS--S--B-SSS-S-B-SS-EEEEEEEE-SSS---EEEE-S-SS-SSTT--TTPEEEEEE-TTS-EEEEEE--TTS------------

InterPro domains:
  IPR001680 WD40 repeat [PS50082] (66-100)
  IPR001680 WD40 repeat [SM00320] (1-44)
  IPR001680 WD40 repeat [SM00320] (59-98)
  IPR001680 WD40 repeat [SM00320] (120-154)
  IPR015943 WD40/YVTN repeat-like-containing domain superfamily [G3DSA:2.130.10.10] (4-162)
  IPR031120 WD repeat HIR1-like [PTHR13831] (1-139)
  IPR036322 WD40-repeat-containing domain superfamily [SSF50978] (9-143)
  IPR055410 CAF1B/HIR1, beta-propeller domain [PF24105] (8-140)